Protein AF-A0A962MPW3-F1 (afdb_monomer)

Foldseek 3Di:
DLQLQLVLLLLLQLLVLPFLVCLVVQLQQEDDDDQEAARHWDLLNLQADPVVSVVVCVCSVDDSVSSVVCCVPVNCVVVSCRNRNVCSVVFPDKDWDFDPCQVPDDCVPDPVSVVVLVVVVVVVCVVCVVVQKDKFWSVSSVVLLVLLVVLHDDHPDPPSNVSSVVSVVSLCVVQPPCSSGTSTIITIHRDPDSDRSGGYDHDDVVVVDDDPPD

pLDDT: mean 90.48, std 7.38, range [47.78, 98.19]

Radius of gyration: 18.42 Å; Cα contacts (8 Å, |Δi|>4): 274; chains: 1; bounding box: 43×57×42 Å

Sequence (214 aa):
EKLKIARLTAQATDIRLRVKENFSMISKIIDWDNMFSPRAVPAKALGISPPTRKIMAWMLKKPQERIEKFNKWMGTGGARLEMDVLPALFSGTLFTMVPADPGKTDIRANRSAQIDAGRAVQRLWLEAAAQGVSFQPSYAALVFSYYGGQHQAFSNVPGLTEKAEKLYQDWADLFGENASHVAFMGRFGYPRKTKFAARSVRLPLKELIVKDHR

Mean predicted aligned error: 4.91 Å

Secondary structure (DSSP, 8-state):
-HHHHHHHHHHHHHHHHH-GGGHHHHHHHEESS-SEESSSEEGGGS---HHHHHHHHHHHTS-THHHHHHHHHT-SHHHHIIIIIHHHHTSSEEEEE--SSTTT--TTT-HHHHHHHHHHHHHHHHHHHHTT-EEEE-HHHHHHHHHHHTT----SSTTHHHHHHHHHHHHHHHHGGGGGT--EEEEEE--S-S--S-EE-PPPGGGT------

Nearest PDB structures (foldseek):
  6lcc-assembly1_A  TM=2.244E-01  e=8.704E+00  Alternaria alternata
  2yr0-assembly2_B  TM=2.130E-01  e=9.185E+00  Thermus thermophilus HB8

Structure (mmCIF, N/CA/C/O backbone):
data_AF-A0A962MPW3-F1
#
_entry.id   AF-A0A962MPW3-F1
#
loop_
_atom_site.group_PDB
_atom_site.id
_atom_site.type_symbol
_atom_site.label_atom_id
_atom_site.label_alt_id
_atom_site.label_comp_id
_atom_site.label_asym_id
_atom_site.label_entity_id
_atom_site.label_seq_id
_atom_site.pdbx_PDB_ins_code
_atom_site.Cartn_x
_atom_site.Cartn_y
_atom_site.Cartn_z
_atom_site.occupancy
_atom_site.B_iso_or_equiv
_atom_site.auth_seq_id
_atom_site.auth_comp_id
_atom_site.auth_asym_id
_atom_site.auth_atom_id
_atom_site.pdbx_PDB_model_num
ATOM 1 N N . GLU A 1 1 ? -14.630 13.439 1.144 1.00 85.00 1 GLU A N 1
ATOM 2 C CA . GLU A 1 1 ? -13.946 12.241 1.696 1.00 85.00 1 GLU A CA 1
ATOM 3 C C . GLU A 1 1 ? -12.705 11.808 0.908 1.00 85.00 1 GLU A C 1
ATOM 5 O O . GLU A 1 1 ? -11.648 11.721 1.520 1.00 85.00 1 GLU A O 1
ATOM 10 N N . LYS A 1 2 ? -12.758 11.627 -0.427 1.00 90.25 2 LYS A N 1
ATOM 11 C CA . LYS A 1 2 ? -11.595 11.196 -1.248 1.00 90.25 2 LYS A CA 1
ATOM 12 C C . LYS A 1 2 ? -10.285 11.956 -0.976 1.00 90.25 2 LYS A C 1
ATOM 14 O O . LYS A 1 2 ? -9.242 11.328 -0.854 1.00 90.25 2 LYS A O 1
ATOM 19 N N . LEU A 1 3 ? -10.331 13.284 -0.830 1.00 93.44 3 LEU A N 1
ATOM 20 C CA . LEU A 1 3 ? -9.148 14.103 -0.513 1.00 93.44 3 LEU A CA 1
ATOM 21 C C . LEU A 1 3 ? -8.527 13.777 0.853 1.00 93.44 3 LEU A C 1
ATOM 23 O O . LEU A 1 3 ? -7.304 13.775 0.981 1.00 93.44 3 LEU A O 1
ATOM 27 N N . LYS A 1 4 ? -9.352 13.479 1.864 1.00 94.69 4 LYS A N 1
ATOM 28 C CA . LYS A 1 4 ? -8.867 13.086 3.193 1.00 94.69 4 LYS A CA 1
ATOM 29 C C . LYS A 1 4 ? -8.141 11.741 3.109 1.00 94.69 4 LYS A C 1
ATOM 31 O O . LYS A 1 4 ? -7.024 11.621 3.596 1.00 94.69 4 LYS A O 1
ATOM 36 N N . ILE A 1 5 ? -8.720 10.776 2.389 1.00 94.31 5 ILE A N 1
ATOM 37 C CA . ILE A 1 5 ? -8.093 9.466 2.168 1.00 94.31 5 ILE A CA 1
ATOM 38 C C . ILE A 1 5 ? -6.807 9.599 1.335 1.00 94.31 5 ILE A C 1
ATOM 40 O O . ILE A 1 5 ? -5.797 8.990 1.667 1.00 94.31 5 ILE A O 1
ATOM 44 N N . ALA A 1 6 ? -6.801 10.438 0.296 1.00 95.50 6 ALA A N 1
ATOM 45 C CA . ALA A 1 6 ? -5.608 10.718 -0.503 1.00 95.50 6 ALA A CA 1
ATOM 46 C C . ALA A 1 6 ? -4.468 11.305 0.348 1.00 95.50 6 ALA A C 1
ATOM 48 O O . ALA A 1 6 ? -3.305 10.926 0.190 1.00 95.50 6 ALA A O 1
ATOM 49 N N . ARG A 1 7 ? -4.798 12.212 1.279 1.00 96.19 7 ARG A N 1
ATOM 50 C CA . ARG A 1 7 ? -3.846 12.768 2.249 1.00 96.19 7 ARG A CA 1
ATOM 51 C C . ARG A 1 7 ? -3.314 11.687 3.193 1.00 96.19 7 ARG A C 1
ATOM 53 O O . ARG A 1 7 ? -2.102 11.640 3.392 1.00 96.19 7 ARG A O 1
ATOM 60 N N . LEU A 1 8 ? -4.187 10.811 3.689 1.00 97.12 8 LEU A N 1
ATOM 61 C CA . LEU A 1 8 ? -3.843 9.680 4.555 1.00 97.12 8 LEU A CA 1
ATOM 62 C C . LEU A 1 8 ? -2.853 8.719 3.878 1.00 97.12 8 LEU A C 1
ATOM 64 O O . LEU A 1 8 ? -1.782 8.425 4.408 1.00 97.12 8 LEU A O 1
ATOM 68 N N . THR A 1 9 ? -3.150 8.279 2.653 1.00 96.62 9 THR A N 1
ATOM 69 C CA . THR A 1 9 ? -2.256 7.391 1.891 1.00 96.62 9 THR A CA 1
ATOM 70 C C . THR A 1 9 ? -0.943 8.085 1.527 1.00 96.62 9 THR A C 1
ATOM 72 O O . THR A 1 9 ? 0.126 7.481 1.594 1.00 96.62 9 THR A O 1
ATOM 75 N N . ALA A 1 10 ? -0.981 9.391 1.247 1.00 96.81 10 ALA A N 1
ATOM 76 C CA . ALA A 1 10 ? 0.222 10.185 1.023 1.00 96.81 10 ALA A CA 1
ATOM 77 C C . ALA A 1 10 ? 1.089 10.340 2.288 1.00 96.81 10 ALA A C 1
ATOM 79 O O . ALA A 1 10 ? 2.310 10.441 2.165 1.00 96.81 10 ALA A O 1
ATOM 80 N N . GLN A 1 11 ? 0.512 10.389 3.494 1.00 97.38 11 GLN A N 1
ATOM 81 C CA . GLN A 1 11 ? 1.283 10.330 4.747 1.00 97.38 11 GLN A CA 1
ATOM 82 C C . GLN A 1 11 ? 1.957 8.964 4.892 1.00 97.38 11 GLN A C 1
ATOM 84 O O . GLN A 1 11 ? 3.150 8.897 5.180 1.00 97.38 11 GLN A O 1
ATOM 89 N N . ALA A 1 12 ? 1.232 7.883 4.594 1.00 97.25 12 ALA A N 1
ATOM 90 C CA . ALA A 1 12 ? 1.777 6.530 4.639 1.00 97.25 12 ALA A CA 1
ATOM 91 C C . ALA A 1 12 ? 2.975 6.352 3.693 1.00 97.25 12 ALA A C 1
ATOM 93 O O . ALA A 1 12 ? 3.980 5.746 4.062 1.00 97.25 12 ALA A O 1
ATOM 94 N N . THR A 1 13 ? 2.907 6.917 2.485 1.00 94.81 13 THR A N 1
ATOM 95 C CA . THR A 1 13 ? 4.040 6.913 1.550 1.00 94.81 13 THR A CA 1
ATOM 96 C C . THR A 1 13 ? 5.207 7.767 2.036 1.00 94.81 13 THR A C 1
ATOM 98 O O . THR A 1 13 ? 6.350 7.351 1.848 1.00 94.81 13 THR A O 1
ATOM 101 N N . ASP A 1 14 ? 4.969 8.908 2.695 1.00 95.00 14 ASP A N 1
ATOM 102 C CA . ASP A 1 14 ? 6.058 9.680 3.316 1.00 95.00 14 ASP A CA 1
ATOM 103 C C . ASP A 1 14 ? 6.810 8.848 4.359 1.00 95.00 14 ASP A C 1
ATOM 105 O O . ASP A 1 14 ? 8.040 8.813 4.335 1.00 95.00 14 ASP A O 1
ATOM 109 N N . ILE A 1 15 ? 6.080 8.140 5.226 1.00 95.19 15 ILE A N 1
ATOM 110 C CA . ILE A 1 15 ? 6.673 7.236 6.216 1.00 95.19 15 ILE A CA 1
ATOM 111 C C . ILE A 1 15 ? 7.437 6.125 5.491 1.00 95.19 15 ILE A C 1
ATOM 113 O O . ILE A 1 15 ? 8.640 5.978 5.701 1.00 95.19 15 ILE A O 1
ATOM 117 N N . ARG A 1 16 ? 6.789 5.408 4.560 1.00 92.50 16 ARG A N 1
ATOM 118 C CA . ARG A 1 16 ? 7.385 4.285 3.812 1.00 92.50 16 ARG A CA 1
ATOM 119 C C . ARG A 1 16 ? 8.716 4.638 3.160 1.00 92.50 16 ARG A C 1
ATOM 121 O O . ARG A 1 16 ? 9.636 3.831 3.188 1.00 92.50 16 ARG A O 1
ATOM 128 N N . LEU A 1 17 ? 8.802 5.815 2.543 1.00 89.69 17 LEU A N 1
ATOM 129 C CA . LEU A 1 17 ? 10.002 6.259 1.834 1.00 89.69 17 LEU A CA 1
ATOM 130 C C . LEU A 1 17 ? 11.133 6.673 2.781 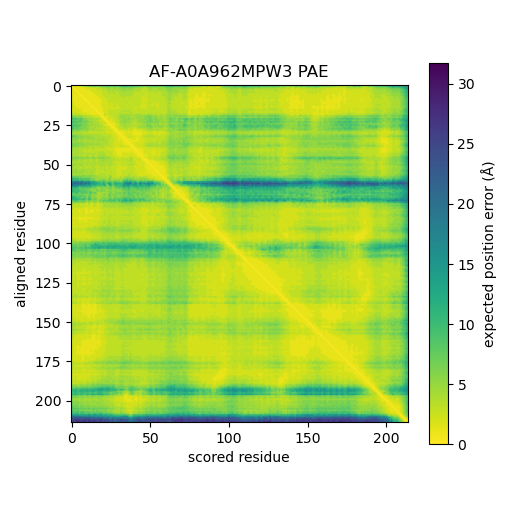1.00 89.69 17 LEU A C 1
ATOM 132 O O . LEU A 1 17 ? 12.271 6.777 2.338 1.00 89.69 17 LEU A O 1
ATOM 136 N N . ARG A 1 18 ? 10.845 6.905 4.064 1.00 90.81 18 ARG A N 1
ATOM 137 C CA . ARG A 1 18 ? 11.834 7.280 5.083 1.00 90.81 18 ARG A CA 1
ATOM 138 C C . ARG A 1 18 ? 12.286 6.108 5.953 1.00 90.81 18 ARG A C 1
ATOM 140 O O . ARG A 1 18 ? 13.314 6.249 6.607 1.00 90.81 18 ARG A O 1
ATOM 147 N N . VAL A 1 19 ? 11.566 4.983 5.949 1.00 90.81 19 VAL A N 1
ATOM 148 C CA . VAL A 1 19 ? 11.966 3.762 6.669 1.00 90.81 19 VAL A CA 1
ATOM 149 C C . VAL A 1 19 ? 13.197 3.155 6.004 1.00 90.81 19 VAL A C 1
ATOM 151 O O . VAL A 1 19 ? 13.123 2.601 4.905 1.00 90.81 19 VAL A O 1
ATOM 154 N N . LYS A 1 20 ? 14.330 3.250 6.696 1.00 85.50 20 LYS A N 1
ATOM 155 C CA . LYS A 1 20 ? 15.646 2.831 6.203 1.00 85.50 20 LYS A CA 1
ATOM 156 C C . LYS A 1 20 ? 15.752 1.318 6.057 1.00 85.50 20 LYS A C 1
ATOM 158 O O . LYS A 1 20 ? 16.274 0.806 5.069 1.00 85.50 20 LYS A O 1
ATOM 163 N N . GLU A 1 21 ? 15.184 0.617 7.023 1.00 87.31 21 GLU A N 1
ATOM 164 C CA . GLU A 1 21 ? 15.174 -0.832 7.171 1.00 87.31 21 GLU A CA 1
ATOM 165 C C . GLU A 1 21 ? 14.514 -1.523 5.963 1.00 87.31 21 GLU A C 1
ATOM 167 O O . GLU A 1 21 ? 14.885 -2.636 5.591 1.00 87.31 21 GLU A O 1
ATOM 172 N N . ASN A 1 22 ? 13.606 -0.826 5.270 1.00 82.31 22 ASN A N 1
ATOM 173 C CA . ASN A 1 22 ? 12.886 -1.356 4.116 1.00 82.31 22 ASN A CA 1
ATOM 174 C C . ASN A 1 22 ? 13.645 -1.227 2.790 1.00 82.31 22 ASN A C 1
ATOM 176 O O . ASN A 1 22 ? 13.257 -1.876 1.819 1.00 82.31 22 ASN A O 1
ATOM 180 N N . PHE A 1 23 ? 14.712 -0.428 2.685 1.00 79.94 23 PHE A N 1
ATOM 181 C CA . PHE A 1 23 ? 15.346 -0.182 1.382 1.00 79.94 23 PHE A CA 1
ATOM 182 C C . PHE A 1 23 ? 15.966 -1.436 0.763 1.00 79.94 23 PHE A C 1
ATOM 184 O O . PHE A 1 23 ? 15.845 -1.641 -0.446 1.00 79.94 23 PHE A O 1
ATOM 191 N N . SER A 1 24 ? 16.559 -2.304 1.587 1.00 78.00 24 SER A N 1
ATOM 192 C CA . SER A 1 24 ? 17.118 -3.587 1.138 1.00 78.00 24 SER A CA 1
ATOM 193 C C . SER A 1 24 ? 16.044 -4.553 0.622 1.00 78.00 24 SER A C 1
ATOM 195 O O . SER A 1 24 ? 16.311 -5.377 -0.251 1.00 78.00 24 SER A O 1
ATOM 197 N N . MET A 1 25 ? 14.821 -4.444 1.145 1.00 82.00 25 MET A N 1
ATOM 198 C CA . MET A 1 25 ? 13.662 -5.215 0.710 1.00 82.00 25 MET A CA 1
ATOM 199 C C . MET A 1 25 ? 13.067 -4.621 -0.573 1.00 82.00 25 MET A C 1
ATOM 201 O O . MET A 1 25 ? 12.838 -5.346 -1.538 1.00 82.00 25 MET A O 1
ATOM 205 N N . ILE A 1 26 ? 12.865 -3.300 -0.626 1.00 79.31 26 ILE A N 1
ATOM 206 C CA . ILE A 1 26 ? 12.280 -2.609 -1.786 1.00 79.31 26 ILE A CA 1
ATOM 207 C C . ILE A 1 26 ? 13.146 -2.808 -3.035 1.00 79.31 26 ILE A C 1
ATOM 209 O O . ILE A 1 26 ? 12.604 -3.045 -4.115 1.00 79.31 26 ILE A O 1
ATOM 213 N N . SER A 1 27 ? 14.477 -2.764 -2.902 1.00 78.25 27 SER A N 1
ATOM 214 C CA . SER A 1 27 ? 15.385 -2.996 -4.032 1.00 78.25 27 SER A CA 1
ATOM 215 C C . SER A 1 27 ? 15.273 -4.412 -4.611 1.00 78.25 27 SER A C 1
ATOM 217 O O . SER A 1 27 ? 15.476 -4.580 -5.809 1.00 78.25 27 SER A O 1
ATOM 219 N N . LYS A 1 28 ? 14.892 -5.405 -3.793 1.00 85.31 28 LYS A N 1
ATOM 220 C CA . LYS A 1 28 ? 14.661 -6.801 -4.208 1.00 85.31 28 LYS A CA 1
ATOM 221 C C . LYS A 1 28 ? 13.255 -7.046 -4.757 1.00 85.31 28 LYS A C 1
ATOM 223 O O . LYS A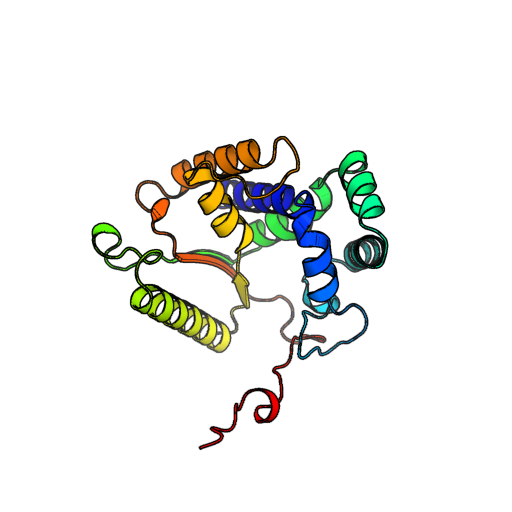 1 28 ? 13.068 -7.941 -5.574 1.00 85.31 28 LYS A O 1
ATOM 228 N N . ILE A 1 29 ? 12.264 -6.275 -4.305 1.00 88.69 29 ILE A N 1
ATOM 229 C CA . ILE A 1 29 ? 10.862 -6.426 -4.724 1.00 88.69 29 ILE A CA 1
ATOM 230 C C . ILE A 1 29 ? 10.617 -5.849 -6.121 1.00 88.69 29 ILE A C 1
ATOM 232 O O . ILE A 1 29 ? 9.644 -6.241 -6.761 1.00 88.69 29 ILE A O 1
ATOM 236 N N . ILE A 1 30 ? 11.463 -4.943 -6.619 1.00 90.44 30 ILE A N 1
ATOM 237 C CA . ILE A 1 30 ? 11.292 -4.342 -7.947 1.00 90.44 30 ILE A CA 1
ATOM 238 C C . ILE A 1 30 ? 12.256 -4.975 -8.949 1.00 90.44 30 ILE A C 1
ATOM 240 O O . ILE A 1 30 ? 13.472 -4.873 -8.813 1.00 90.44 30 ILE A O 1
ATOM 244 N N . ASP A 1 31 ? 11.695 -5.556 -10.005 1.00 92.38 31 ASP A N 1
ATOM 245 C CA . ASP A 1 31 ? 12.452 -6.041 -11.154 1.00 92.38 31 ASP A CA 1
ATOM 246 C C . ASP A 1 31 ? 12.577 -4.917 -12.188 1.00 92.38 31 ASP A C 1
ATOM 248 O O . ASP A 1 31 ? 11.602 -4.527 -12.836 1.00 92.38 31 ASP A O 1
ATOM 252 N N . TRP A 1 32 ? 13.768 -4.332 -12.297 1.00 90.44 32 TRP A N 1
ATOM 253 C CA . TRP A 1 32 ? 14.004 -3.161 -13.145 1.00 90.44 32 TRP A CA 1
ATOM 254 C C . TRP A 1 32 ? 14.122 -3.491 -14.627 1.00 90.44 32 TRP A C 1
ATOM 256 O O . TRP A 1 32 ? 13.899 -2.610 -15.463 1.00 90.44 32 TRP A O 1
ATOM 266 N N . ASP A 1 33 ? 14.473 -4.733 -14.936 1.00 89.25 33 ASP A N 1
ATOM 267 C CA . ASP A 1 33 ? 15.030 -5.091 -16.230 1.00 89.25 33 ASP A CA 1
ATOM 268 C C . ASP A 1 33 ? 14.055 -5.990 -17.018 1.00 89.25 33 ASP A C 1
ATOM 270 O O . ASP A 1 33 ? 13.966 -5.873 -18.243 1.00 89.25 33 ASP A O 1
ATOM 274 N N . ASN A 1 34 ? 13.219 -6.789 -16.338 1.00 92.50 34 ASN A N 1
ATOM 275 C CA . ASN A 1 34 ? 12.299 -7.725 -16.990 1.00 92.50 34 ASN A CA 1
ATOM 276 C C . ASN A 1 34 ? 10.860 -7.197 -17.130 1.00 92.50 34 ASN A C 1
ATOM 278 O O . ASN A 1 34 ? 10.326 -6.489 -16.276 1.00 92.50 34 ASN A O 1
ATOM 282 N N . MET A 1 35 ? 10.183 -7.602 -18.213 1.00 93.19 35 MET A N 1
ATOM 283 C CA . MET A 1 35 ? 8.742 -7.357 -18.414 1.00 93.19 35 MET A CA 1
ATOM 284 C C . MET A 1 35 ? 7.875 -8.291 -17.557 1.00 93.19 35 MET A C 1
ATOM 286 O O . MET A 1 35 ? 6.798 -7.907 -17.101 1.00 93.19 35 MET A O 1
ATOM 290 N N . PHE A 1 36 ? 8.350 -9.516 -17.338 1.00 95.31 36 PHE A N 1
ATOM 291 C CA . PHE A 1 36 ? 7.663 -10.556 -16.584 1.00 95.31 36 PHE A CA 1
ATOM 292 C C . PHE A 1 36 ? 8.595 -11.051 -15.491 1.00 95.31 36 PHE A C 1
ATOM 294 O O . PHE A 1 36 ? 9.718 -11.445 -15.790 1.00 95.31 36 PHE A O 1
ATOM 301 N N . SER A 1 37 ? 8.141 -11.022 -14.239 1.00 94.88 37 SER A N 1
ATOM 302 C CA . SER A 1 37 ? 8.983 -11.406 -13.105 1.00 94.88 37 SER A CA 1
ATOM 303 C C . SER A 1 37 ? 8.266 -12.398 -12.189 1.00 94.88 37 SER A C 1
ATOM 305 O O . SER A 1 37 ? 7.141 -12.115 -11.769 1.00 94.88 37 SER A O 1
ATOM 307 N N . PRO A 1 38 ? 8.861 -13.567 -11.886 1.00 93.31 38 PRO A N 1
ATOM 308 C CA . PRO A 1 38 ? 8.239 -14.578 -11.031 1.00 93.31 38 PRO A CA 1
ATOM 309 C C . PRO A 1 38 ? 8.350 -14.271 -9.532 1.00 93.31 38 PRO A C 1
ATOM 311 O O . PRO A 1 38 ? 7.572 -14.800 -8.743 1.00 93.31 38 PRO A O 1
ATOM 314 N N . ARG A 1 39 ? 9.327 -13.446 -9.130 1.00 91.12 39 ARG A N 1
ATOM 315 C CA . ARG A 1 39 ? 9.669 -13.182 -7.718 1.00 91.12 39 ARG A CA 1
ATOM 316 C C . ARG A 1 39 ? 9.507 -11.720 -7.300 1.00 91.12 39 ARG A C 1
ATOM 318 O O . ARG A 1 39 ? 9.568 -11.423 -6.113 1.00 91.12 39 ARG 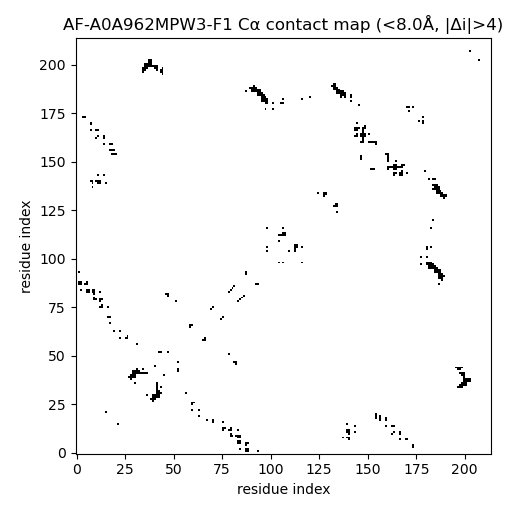A O 1
ATOM 325 N N . ALA A 1 40 ? 9.297 -10.824 -8.257 1.00 92.94 40 ALA A N 1
ATOM 326 C CA . ALA A 1 40 ? 9.272 -9.387 -8.034 1.00 92.94 40 ALA A CA 1
ATOM 327 C C . ALA A 1 40 ? 8.170 -8.710 -8.866 1.00 92.94 40 ALA A C 1
ATOM 329 O O . ALA A 1 40 ? 7.448 -9.332 -9.654 1.00 92.94 40 ALA A O 1
ATOM 330 N N . VAL A 1 41 ? 8.010 -7.409 -8.657 1.00 93.00 41 VAL A N 1
ATOM 331 C CA . VAL A 1 41 ? 7.121 -6.534 -9.414 1.00 93.00 41 VAL A CA 1
ATOM 332 C C . VAL A 1 41 ? 7.939 -5.859 -10.512 1.00 93.00 41 VAL A C 1
ATOM 334 O O . VAL A 1 41 ? 8.826 -5.064 -10.197 1.00 93.00 41 VAL A O 1
ATOM 337 N N . PRO A 1 42 ? 7.657 -6.124 -11.800 1.00 94.81 42 PRO A N 1
ATOM 338 C CA . PRO A 1 42 ? 8.296 -5.399 -12.891 1.00 94.81 42 PRO A CA 1
ATOM 339 C C . PRO A 1 42 ? 8.133 -3.886 -12.735 1.00 94.81 42 PRO A C 1
ATOM 341 O O . PRO A 1 42 ? 7.019 -3.394 -12.552 1.00 94.81 42 PRO A O 1
ATOM 344 N N . ALA A 1 43 ? 9.208 -3.114 -12.898 1.00 92.44 43 ALA A N 1
ATOM 345 C CA . ALA A 1 43 ? 9.185 -1.659 -12.743 1.00 92.44 43 ALA A CA 1
ATOM 346 C C . ALA A 1 43 ? 8.197 -0.979 -13.707 1.00 92.44 43 ALA A C 1
ATOM 348 O O . ALA A 1 43 ? 7.647 0.086 -13.426 1.00 92.44 43 ALA A O 1
ATOM 349 N N . LYS A 1 44 ? 7.933 -1.604 -14.860 1.00 91.31 44 LYS A N 1
ATOM 350 C CA . LYS A 1 44 ? 6.942 -1.141 -15.842 1.00 91.31 44 LYS A CA 1
ATOM 351 C C . LYS A 1 44 ? 5.486 -1.394 -15.420 1.00 91.31 44 LYS A C 1
ATOM 353 O O . LYS A 1 44 ? 4.598 -0.821 -16.042 1.00 91.31 44 LYS A O 1
ATOM 358 N N . ALA A 1 45 ? 5.246 -2.185 -14.373 1.00 91.38 45 ALA A N 1
ATOM 359 C CA . ALA A 1 45 ? 3.928 -2.441 -13.790 1.00 91.38 45 ALA A CA 1
ATOM 360 C C . ALA A 1 45 ? 3.594 -1.527 -12.589 1.00 91.38 45 ALA A C 1
ATOM 362 O O . ALA A 1 45 ? 2.462 -1.541 -12.120 1.00 91.38 45 ALA A O 1
ATOM 363 N N . LEU A 1 46 ? 4.536 -0.702 -12.107 1.00 87.56 46 LEU A N 1
ATOM 364 C CA . LEU A 1 46 ? 4.379 0.118 -10.890 1.00 87.56 46 LEU A CA 1
ATOM 365 C C . LEU A 1 46 ? 3.391 1.298 -11.009 1.00 87.56 46 LEU A C 1
ATOM 367 O O . LEU A 1 46 ? 3.188 2.013 -10.033 1.00 87.56 46 LEU A O 1
ATOM 371 N N . GLY A 1 47 ? 2.787 1.532 -12.178 1.00 83.94 47 GLY A N 1
ATOM 372 C CA . GLY A 1 47 ? 1.818 2.621 -12.374 1.00 83.94 47 GLY A CA 1
ATOM 373 C C . GLY A 1 47 ? 2.405 4.038 -12.279 1.00 83.94 47 GLY A C 1
ATOM 374 O O . GLY A 1 47 ? 1.646 4.996 -12.206 1.00 83.94 47 GLY A O 1
ATOM 375 N N . ILE A 1 48 ? 3.735 4.169 -12.297 1.00 88.38 48 ILE A N 1
ATOM 376 C CA . ILE A 1 48 ? 4.471 5.442 -12.258 1.00 88.38 48 ILE A CA 1
ATOM 377 C C . ILE A 1 48 ? 4.976 5.844 -13.649 1.00 88.38 48 ILE A C 1
ATOM 379 O O . ILE A 1 48 ? 5.196 5.003 -14.532 1.00 88.38 48 ILE A O 1
ATOM 383 N N . SER A 1 49 ? 5.199 7.139 -13.841 1.00 89.81 49 SER A N 1
ATOM 384 C CA . SER A 1 49 ? 5.690 7.725 -15.081 1.00 89.81 49 SER A CA 1
ATOM 385 C C . SER A 1 49 ? 7.116 7.264 -15.419 1.00 89.81 49 SER A C 1
ATOM 387 O O . SER A 1 49 ? 7.904 6.899 -14.537 1.00 89.81 49 SER A O 1
ATOM 389 N N . PRO A 1 50 ? 7.502 7.272 -16.711 1.00 90.75 50 PRO A N 1
ATOM 390 C CA . PRO A 1 50 ? 8.857 6.913 -17.117 1.00 90.75 50 PRO A CA 1
ATOM 391 C C . PRO A 1 50 ? 9.970 7.741 -16.447 1.00 90.75 50 PRO A C 1
ATOM 393 O O . PRO A 1 50 ? 10.972 7.125 -16.070 1.00 90.75 50 PRO A O 1
ATOM 396 N N . PRO A 1 51 ? 9.840 9.075 -16.264 1.00 90.44 51 PRO A N 1
ATOM 397 C CA . PRO A 1 51 ? 10.822 9.865 -15.522 1.00 90.44 51 PRO A CA 1
ATOM 398 C C . PRO A 1 51 ? 10.968 9.401 -14.071 1.00 90.44 51 PRO A C 1
ATOM 400 O O . PRO A 1 51 ? 12.083 9.081 -13.655 1.00 90.44 51 PRO A O 1
ATOM 403 N N . THR A 1 52 ? 9.861 9.254 -13.333 1.00 89.00 52 THR A N 1
ATOM 404 C CA . THR A 1 52 ? 9.902 8.777 -11.942 1.00 89.00 52 THR A CA 1
ATOM 405 C C . THR A 1 52 ? 10.518 7.393 -11.850 1.00 89.00 52 THR A C 1
ATOM 407 O O . THR A 1 52 ? 11.372 7.152 -11.001 1.00 89.00 52 THR A O 1
ATOM 410 N N . ARG A 1 53 ? 10.179 6.485 -12.770 1.00 90.50 53 ARG A N 1
ATOM 411 C CA . ARG A 1 53 ? 10.775 5.146 -12.809 1.00 90.50 53 ARG A CA 1
ATOM 412 C C . ARG A 1 53 ? 12.295 5.187 -12.980 1.00 90.50 53 ARG A C 1
ATOM 414 O O . ARG A 1 53 ? 12.981 4.405 -12.331 1.00 90.50 53 ARG A O 1
ATOM 421 N N . LYS A 1 54 ? 12.831 6.077 -13.826 1.00 89.06 54 LYS A N 1
ATOM 422 C CA . LYS A 1 54 ? 14.288 6.244 -13.996 1.00 89.06 54 LYS A CA 1
ATOM 423 C C . LYS A 1 54 ? 14.945 6.774 -12.722 1.00 89.06 54 LYS A C 1
ATOM 425 O O . LYS A 1 54 ? 15.987 6.256 -12.330 1.00 89.06 54 LYS A O 1
ATOM 430 N N . ILE A 1 55 ? 14.322 7.755 -12.066 1.00 88.06 55 ILE A N 1
ATOM 431 C CA . ILE A 1 55 ? 14.800 8.301 -10.789 1.00 88.06 55 ILE A CA 1
ATOM 432 C C . ILE A 1 55 ? 14.806 7.200 -9.725 1.00 88.06 55 ILE A C 1
ATOM 434 O O . ILE A 1 55 ? 15.840 6.951 -9.112 1.00 88.06 55 ILE A O 1
ATOM 438 N N . MET A 1 56 ? 13.698 6.474 -9.562 1.00 86.56 56 MET A N 1
ATOM 439 C CA . MET A 1 56 ? 13.604 5.378 -8.596 1.00 86.56 56 MET A CA 1
ATOM 440 C C . MET A 1 56 ? 14.619 4.266 -8.881 1.00 86.56 56 MET A C 1
ATOM 442 O O . MET A 1 56 ? 15.257 3.792 -7.945 1.00 86.56 56 MET A O 1
ATOM 446 N N . ALA A 1 57 ? 14.830 3.894 -10.149 1.00 87.31 57 ALA A N 1
ATOM 447 C CA . ALA A 1 57 ? 15.856 2.922 -10.529 1.00 87.31 57 ALA A CA 1
ATOM 448 C C . ALA A 1 57 ? 17.260 3.405 -10.135 1.00 87.31 57 ALA A C 1
ATOM 450 O O . ALA A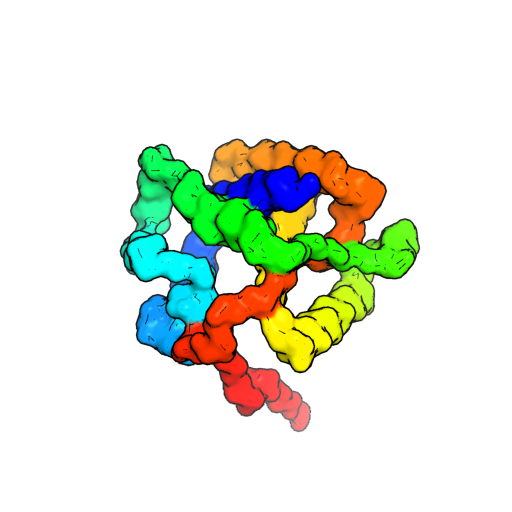 1 57 ? 18.043 2.648 -9.568 1.00 87.31 57 ALA A O 1
ATOM 451 N N . TRP A 1 58 ? 17.581 4.674 -10.400 1.00 85.31 58 TRP A N 1
ATOM 452 C CA . TRP A 1 58 ? 18.866 5.270 -10.030 1.00 85.31 58 TRP A CA 1
ATOM 453 C C . TRP A 1 58 ? 19.075 5.320 -8.510 1.00 85.31 58 TRP A C 1
ATOM 455 O O . TRP A 1 58 ? 20.184 5.058 -8.037 1.00 85.31 58 TRP A O 1
ATOM 465 N N . MET A 1 59 ? 18.014 5.617 -7.752 1.00 80.31 59 MET A N 1
ATOM 466 C CA . MET A 1 59 ? 18.049 5.649 -6.290 1.00 80.31 59 MET A CA 1
ATOM 467 C C . MET A 1 59 ? 18.227 4.250 -5.688 1.00 80.31 59 MET A C 1
ATOM 469 O O . MET A 1 59 ? 19.059 4.075 -4.805 1.00 80.31 59 MET A O 1
ATOM 473 N N . LEU A 1 60 ? 17.467 3.259 -6.167 1.00 79.69 60 LEU A N 1
ATOM 474 C CA . LEU A 1 60 ? 17.369 1.928 -5.553 1.00 79.69 60 LEU A CA 1
ATOM 475 C C . LEU A 1 60 ? 18.433 0.929 -6.041 1.00 79.69 60 LEU A C 1
ATOM 477 O O . LEU A 1 60 ? 18.646 -0.081 -5.378 1.00 79.69 60 LEU A O 1
ATOM 481 N N . LYS A 1 61 ? 19.130 1.197 -7.159 1.00 74.06 61 LYS A N 1
ATOM 482 C CA . LYS A 1 61 ? 20.256 0.366 -7.647 1.00 74.06 61 LYS A CA 1
ATOM 483 C C . LYS A 1 61 ? 21.589 0.635 -6.921 1.00 74.06 61 LYS A C 1
ATOM 485 O O . LYS A 1 61 ? 22.587 -0.012 -7.227 1.00 74.06 61 LYS A O 1
ATOM 490 N N . LYS A 1 62 ? 21.660 1.618 -6.019 1.00 66.50 62 LYS A N 1
ATOM 491 C CA . LYS A 1 62 ? 22.908 2.129 -5.417 1.00 66.50 62 LYS A CA 1
ATOM 492 C C . LYS A 1 62 ? 22.771 2.242 -3.885 1.00 66.50 62 LYS A C 1
ATOM 494 O O . LYS A 1 62 ? 21.664 2.091 -3.377 1.00 66.50 62 LYS A O 1
ATOM 499 N N . PRO A 1 63 ? 23.874 2.485 -3.145 1.00 62.28 63 PRO A N 1
ATOM 500 C CA . PRO A 1 63 ? 23.879 2.453 -1.684 1.00 62.28 63 PRO A CA 1
ATOM 501 C C . PRO A 1 63 ? 22.799 3.338 -1.061 1.00 62.28 63 PRO A C 1
ATOM 503 O O . PRO A 1 63 ? 22.518 4.435 -1.551 1.00 62.28 63 PRO A O 1
ATOM 506 N N . GLN A 1 64 ? 22.255 2.855 0.054 1.00 66.75 64 GLN A N 1
ATOM 507 C CA . GLN A 1 64 ? 21.198 3.456 0.869 1.00 66.75 64 GLN A CA 1
ATOM 508 C C . GLN A 1 64 ? 21.350 4.973 1.097 1.00 66.75 64 GLN A C 1
ATOM 510 O O . GLN A 1 64 ? 20.363 5.708 1.071 1.00 66.75 64 GLN A O 1
ATOM 515 N N . GLU A 1 65 ? 22.582 5.471 1.202 1.00 74.69 65 GLU A N 1
ATOM 516 C CA . GLU A 1 65 ? 22.893 6.898 1.341 1.00 74.69 65 GLU A CA 1
ATOM 517 C C . GLU A 1 65 ? 22.284 7.801 0.257 1.00 74.69 65 GLU A C 1
ATOM 519 O O . GLU A 1 65 ? 21.969 8.961 0.528 1.00 74.69 65 GLU A O 1
ATOM 524 N N . ARG A 1 66 ? 22.120 7.316 -0.983 1.00 76.12 66 ARG A N 1
ATOM 525 C CA . ARG A 1 66 ? 21.554 8.132 -2.072 1.00 76.12 66 ARG A CA 1
ATOM 526 C C . ARG A 1 66 ? 20.081 8.428 -1.853 1.00 76.12 66 ARG A C 1
ATOM 528 O O . ARG A 1 66 ? 19.658 9.557 -2.081 1.00 76.12 66 ARG A O 1
ATOM 535 N N . ILE A 1 67 ? 19.324 7.432 -1.399 1.00 76.00 67 ILE A N 1
ATOM 536 C CA . ILE A 1 67 ? 17.898 7.585 -1.096 1.00 76.00 67 ILE A CA 1
ATOM 537 C C . ILE A 1 67 ? 17.733 8.552 0.074 1.00 76.00 67 ILE A C 1
ATOM 539 O O . ILE A 1 67 ? 16.890 9.442 0.026 1.00 76.00 67 ILE A O 1
ATOM 543 N N . GLU A 1 68 ? 18.582 8.434 1.093 1.00 74.94 68 GLU A N 1
ATOM 544 C CA . GLU A 1 68 ? 18.552 9.315 2.260 1.00 74.94 68 GLU A CA 1
ATOM 545 C C . GLU A 1 68 ? 18.853 10.770 1.892 1.00 74.94 68 GLU A C 1
ATOM 547 O O . GLU A 1 68 ? 18.086 11.668 2.245 1.00 74.94 68 GLU A O 1
ATOM 552 N N . LYS A 1 69 ? 19.930 11.008 1.132 1.00 79.62 69 LYS A N 1
ATOM 553 C CA . LYS A 1 69 ? 20.294 12.348 0.650 1.00 79.62 69 LYS A CA 1
ATOM 554 C C . LYS A 1 69 ? 19.197 12.928 -0.241 1.00 79.62 69 LYS A C 1
ATOM 556 O O . LYS A 1 69 ? 18.825 14.085 -0.061 1.00 79.62 69 LYS A O 1
ATOM 561 N N . PHE A 1 70 ? 18.630 12.123 -1.140 1.00 81.00 70 PHE A N 1
ATOM 562 C CA . PHE A 1 70 ? 17.546 12.559 -2.017 1.00 81.00 70 PHE A CA 1
ATOM 563 C C . PHE A 1 70 ? 16.279 12.914 -1.233 1.00 81.00 70 PHE A C 1
ATOM 565 O O . PHE A 1 70 ? 15.739 13.999 -1.415 1.00 81.00 70 PHE A O 1
ATOM 572 N N . ASN A 1 71 ? 15.841 12.062 -0.306 1.00 79.94 71 ASN A N 1
ATOM 573 C CA . ASN A 1 71 ? 14.653 12.322 0.510 1.00 79.94 71 ASN A CA 1
ATOM 574 C C . ASN A 1 71 ? 14.847 13.497 1.477 1.00 79.94 71 ASN A C 1
ATOM 576 O O . ASN A 1 71 ? 13.874 14.165 1.827 1.00 79.94 71 ASN A O 1
ATOM 580 N N . LYS A 1 72 ? 16.081 13.761 1.923 1.00 78.50 72 LYS A N 1
ATOM 581 C CA . LYS A 1 72 ? 16.409 14.955 2.711 1.00 78.50 72 LYS A CA 1
ATOM 582 C C . LYS A 1 72 ? 16.365 16.226 1.856 1.00 78.50 72 LYS A C 1
ATOM 584 O O . LYS A 1 72 ? 15.912 17.249 2.352 1.00 78.50 72 LYS A O 1
ATOM 589 N N . TRP A 1 73 ? 16.814 16.156 0.601 1.00 76.38 73 TRP A N 1
ATOM 590 C CA . TRP A 1 73 ? 16.924 17.312 -0.295 1.00 76.38 73 TRP A CA 1
ATOM 591 C C . TRP A 1 73 ? 15.618 17.647 -1.038 1.00 76.38 73 TRP A C 1
ATOM 593 O O . TRP A 1 73 ? 15.165 18.784 -0.987 1.00 76.38 73 TRP A O 1
ATOM 603 N N . MET A 1 74 ? 14.977 16.666 -1.678 1.00 80.25 74 MET A N 1
ATOM 604 C CA . MET A 1 74 ? 13.743 16.844 -2.468 1.00 80.25 74 MET A CA 1
ATOM 605 C C . MET A 1 74 ? 12.464 16.530 -1.688 1.00 80.25 74 MET A C 1
ATOM 607 O O . MET A 1 74 ? 11.356 16.774 -2.173 1.00 80.25 74 MET A O 1
ATOM 611 N N . GLY A 1 75 ? 12.588 15.940 -0.497 1.00 86.50 75 GLY A N 1
ATOM 612 C CA . GLY A 1 75 ? 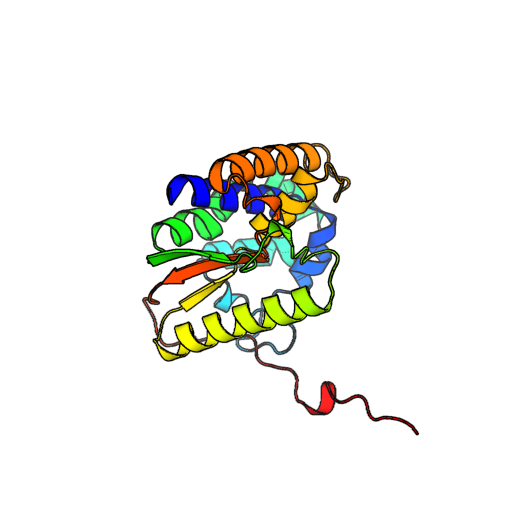11.443 15.392 0.216 1.00 86.50 75 GLY A CA 1
ATOM 613 C C . GLY A 1 75 ? 10.806 14.211 -0.524 1.00 86.50 75 GLY A C 1
ATOM 614 O O . GLY A 1 75 ? 11.415 13.545 -1.355 1.00 86.50 75 GLY A O 1
ATOM 615 N N . THR A 1 76 ? 9.539 13.953 -0.206 1.00 89.00 76 THR A N 1
ATOM 616 C CA . THR A 1 76 ? 8.742 12.835 -0.744 1.00 89.00 76 THR A CA 1
ATOM 617 C C . THR A 1 76 ? 7.561 13.313 -1.597 1.00 89.00 76 THR A C 1
ATOM 619 O O . THR A 1 76 ? 6.754 12.504 -2.049 1.00 89.00 76 THR A O 1
ATOM 622 N N . GLY A 1 77 ? 7.434 14.628 -1.823 1.00 90.75 77 GLY A N 1
ATOM 623 C CA . GLY A 1 77 ? 6.242 15.258 -2.405 1.00 90.75 77 GLY A CA 1
ATOM 624 C C . GLY A 1 77 ? 5.863 14.719 -3.785 1.00 90.75 77 GLY A C 1
ATOM 625 O O . GLY A 1 77 ? 4.703 14.380 -4.002 1.00 90.75 77 GLY A O 1
ATOM 626 N N . GLY A 1 78 ? 6.840 14.560 -4.683 1.00 90.69 78 GLY A N 1
ATOM 627 C CA . GLY A 1 78 ? 6.598 14.020 -6.026 1.00 90.69 78 GLY A CA 1
ATOM 628 C C . GLY A 1 78 ? 6.058 12.587 -6.000 1.00 90.69 78 GLY A C 1
ATOM 629 O O . GLY A 1 78 ? 5.051 12.293 -6.638 1.00 90.69 78 GLY A O 1
ATOM 630 N N . ALA A 1 79 ? 6.666 11.719 -5.185 1.00 89.88 79 ALA A N 1
ATOM 631 C CA . ALA A 1 79 ? 6.213 10.338 -5.033 1.00 89.88 79 ALA A CA 1
ATOM 632 C C . ALA A 1 79 ? 4.806 10.261 -4.419 1.00 89.88 79 ALA A C 1
ATOM 634 O O . ALA A 1 79 ? 3.966 9.506 -4.897 1.00 89.88 79 ALA A O 1
ATOM 635 N N . ARG A 1 80 ? 4.518 11.085 -3.404 1.00 93.94 80 ARG A N 1
ATOM 636 C CA . ARG A 1 80 ? 3.188 11.177 -2.778 1.00 93.94 80 ARG A CA 1
ATOM 637 C C . ARG A 1 80 ? 2.120 11.622 -3.775 1.00 93.94 80 ARG A C 1
ATOM 639 O O . ARG A 1 80 ? 1.026 11.063 -3.799 1.00 93.94 80 ARG A O 1
ATOM 646 N N . LEU A 1 81 ? 2.435 12.616 -4.603 1.00 94.31 81 LEU A N 1
ATOM 647 C CA . LEU A 1 81 ? 1.520 13.104 -5.627 1.00 94.31 81 LEU A CA 1
ATOM 648 C C . LEU A 1 81 ? 1.193 11.997 -6.637 1.00 94.31 81 LEU A C 1
ATOM 650 O O . LEU A 1 81 ? 0.025 11.719 -6.892 1.00 94.31 81 LEU A O 1
ATOM 654 N N . GLU A 1 82 ? 2.219 11.344 -7.176 1.00 93.75 82 GLU A N 1
ATOM 655 C CA . GLU A 1 82 ? 2.068 10.376 -8.261 1.00 93.75 82 GLU A CA 1
ATOM 656 C C . GLU A 1 82 ? 1.518 9.017 -7.814 1.00 93.75 82 GLU A C 1
ATOM 658 O O . GLU A 1 82 ? 0.720 8.420 -8.531 1.00 93.75 82 GLU A O 1
ATOM 663 N N . MET A 1 83 ? 1.919 8.516 -6.643 1.00 91.38 83 MET A N 1
ATOM 664 C CA . MET A 1 83 ? 1.552 7.170 -6.184 1.00 91.38 83 MET A CA 1
ATOM 665 C C . MET A 1 83 ? 0.234 7.141 -5.400 1.00 91.38 83 MET A C 1
ATOM 667 O O . MET A 1 83 ? -0.481 6.131 -5.431 1.00 91.38 83 MET A O 1
ATOM 671 N N . ASP A 1 84 ? -0.111 8.241 -4.724 1.00 93.56 84 ASP A N 1
ATOM 672 C CA . ASP A 1 84 ? -1.231 8.283 -3.783 1.00 93.56 84 ASP A CA 1
ATOM 673 C C . ASP A 1 84 ? -2.286 9.310 -4.171 1.00 93.56 84 ASP A C 1
ATOM 675 O O . ASP A 1 84 ? -3.434 8.926 -4.385 1.00 93.56 84 ASP A O 1
ATOM 679 N N . VAL A 1 85 ? -1.915 10.587 -4.317 1.00 94.94 85 VAL A N 1
ATOM 680 C CA . VAL A 1 85 ? -2.895 11.668 -4.507 1.00 94.94 85 VAL A CA 1
ATOM 681 C C . VAL A 1 85 ? -3.596 11.569 -5.859 1.00 94.94 85 VAL A C 1
ATOM 683 O O . VAL A 1 85 ? -4.821 11.454 -5.889 1.00 94.94 85 VAL A O 1
ATOM 686 N N . LEU A 1 86 ? -2.855 11.576 -6.974 1.00 94.44 86 LEU A N 1
ATOM 687 C CA . LEU A 1 86 ? -3.465 11.494 -8.305 1.00 94.44 86 LEU A CA 1
ATOM 688 C C . LEU A 1 86 ? -4.269 10.198 -8.460 1.00 94.44 86 LEU A C 1
ATOM 690 O O . LEU A 1 86 ? -5.439 10.277 -8.835 1.00 94.44 86 LEU A O 1
ATOM 694 N N . PRO A 1 87 ? -3.741 9.009 -8.112 1.00 92.44 87 PRO A N 1
ATOM 695 C CA . PRO A 1 87 ? -4.513 7.793 -8.304 1.00 92.44 87 PRO A CA 1
ATOM 696 C C . PRO A 1 87 ? -5.716 7.678 -7.356 1.00 92.44 87 PRO A C 1
ATOM 698 O O . PRO A 1 87 ? -6.700 7.051 -7.726 1.00 92.44 87 PRO A O 1
ATOM 701 N N . ALA A 1 88 ? -5.693 8.282 -6.159 1.00 93.75 88 ALA A N 1
ATOM 702 C CA . ALA A 1 88 ? -6.882 8.363 -5.306 1.00 93.75 88 ALA A CA 1
ATOM 703 C C . ALA A 1 88 ? -7.960 9.270 -5.922 1.00 93.75 88 ALA A C 1
ATOM 705 O O . ALA A 1 88 ? -9.131 8.892 -5.953 1.00 93.75 88 ALA A O 1
ATOM 706 N N . LEU A 1 89 ? -7.577 10.431 -6.462 1.00 93.50 89 LEU A N 1
ATOM 707 C CA . LEU A 1 89 ? -8.501 11.369 -7.109 1.00 93.50 89 LEU A CA 1
ATOM 708 C C . LEU A 1 89 ? -9.122 10.801 -8.388 1.00 93.50 89 LEU A C 1
ATOM 710 O O . LEU A 1 89 ? -10.320 10.963 -8.607 1.00 93.50 89 LEU A O 1
ATOM 714 N N . PHE A 1 90 ? -8.323 10.100 -9.191 1.00 93.00 90 PHE A N 1
ATOM 715 C CA . PHE A 1 90 ? -8.762 9.479 -10.442 1.00 93.00 90 PHE A CA 1
ATOM 716 C C . PHE A 1 90 ? -9.272 8.040 -10.272 1.00 93.00 90 PHE A C 1
ATOM 718 O O . PHE A 1 90 ? -9.611 7.390 -11.259 1.00 93.00 90 PHE A O 1
ATOM 725 N N . SER A 1 91 ? -9.349 7.531 -9.039 1.00 94.06 91 SER A N 1
ATOM 726 C CA . SER A 1 91 ? -10.031 6.265 -8.763 1.00 94.06 91 SER A CA 1
ATOM 727 C C . SER A 1 91 ? -11.548 6.439 -8.829 1.00 94.06 91 SER A C 1
ATOM 729 O O . SER A 1 91 ? -12.094 7.477 -8.434 1.00 94.06 91 SER A O 1
ATOM 731 N N . GLY A 1 92 ? -12.245 5.395 -9.282 1.00 93.69 92 GLY A N 1
ATOM 732 C CA . GLY A 1 92 ? -13.705 5.340 -9.238 1.00 93.69 92 GLY A CA 1
ATOM 733 C C . GLY A 1 92 ? -14.190 5.379 -7.792 1.00 93.69 92 GLY A C 1
ATOM 734 O O . GLY A 1 92 ? -14.991 6.239 -7.426 1.00 93.69 92 GLY A O 1
ATOM 735 N N . THR A 1 93 ? -13.602 4.540 -6.940 1.00 92.62 93 THR A N 1
ATOM 736 C CA . THR A 1 93 ? -13.884 4.529 -5.504 1.00 92.62 93 THR A CA 1
ATOM 737 C C . THR A 1 93 ? -12.686 4.054 -4.679 1.00 92.62 93 THR A C 1
ATOM 739 O O . THR A 1 93 ? -11.788 3.377 -5.187 1.00 92.62 93 THR A O 1
ATOM 742 N N . LEU A 1 94 ? -12.692 4.410 -3.396 1.00 94.44 94 LEU A N 1
ATOM 743 C CA . LEU A 1 94 ? -11.808 3.871 -2.368 1.00 94.44 94 LEU A CA 1
ATOM 744 C C . LEU A 1 94 ? -12.661 3.061 -1.398 1.00 94.44 94 LEU A C 1
ATOM 746 O O . LEU A 1 94 ? -13.803 3.429 -1.134 1.00 94.44 94 LEU A O 1
ATOM 750 N N . PHE A 1 95 ? -12.115 1.970 -0.877 1.00 94.44 95 PHE A N 1
ATOM 751 C CA . PHE A 1 95 ? -12.858 1.075 -0.000 1.00 94.44 95 PHE A CA 1
ATOM 752 C C . PHE A 1 95 ? -11.979 0.546 1.129 1.00 94.44 95 PHE A C 1
ATOM 754 O O . PHE A 1 95 ? -10.752 0.444 1.005 1.00 94.44 95 PHE A O 1
ATOM 761 N N . THR A 1 96 ? -12.643 0.162 2.210 1.00 95.50 96 THR A N 1
ATOM 762 C CA . THR A 1 96 ? -12.092 -0.634 3.301 1.00 95.50 96 THR A CA 1
ATOM 763 C C . THR A 1 96 ? -12.912 -1.907 3.463 1.00 95.50 96 THR A C 1
ATOM 765 O O . THR A 1 96 ? -14.061 -1.985 3.031 1.00 95.50 96 THR A O 1
ATOM 768 N N . MET A 1 97 ? -12.306 -2.931 4.053 1.00 95.50 97 MET A N 1
ATOM 769 C CA . MET A 1 97 ? -12.990 -4.159 4.449 1.00 95.50 97 MET A CA 1
ATOM 770 C C . MET A 1 97 ? -12.827 -4.335 5.949 1.00 95.50 97 MET A C 1
ATOM 772 O O . MET A 1 97 ? -11.713 -4.222 6.459 1.00 95.50 97 MET A O 1
ATOM 776 N N . VAL A 1 98 ? -13.929 -4.628 6.627 1.00 95.00 98 VAL A N 1
ATOM 777 C CA . VAL A 1 98 ? -14.008 -4.909 8.064 1.00 95.00 98 VAL A CA 1
ATOM 778 C C . VAL A 1 98 ? -14.689 -6.271 8.262 1.00 95.00 98 VAL A C 1
ATOM 780 O O . VAL A 1 98 ? -15.413 -6.711 7.360 1.00 95.00 98 VAL A O 1
ATOM 783 N N . PRO A 1 99 ? -14.465 -6.971 9.389 1.00 92.62 99 PRO A N 1
ATOM 784 C CA . PRO A 1 99 ? -15.276 -8.129 9.752 1.00 92.62 99 PRO A CA 1
ATOM 785 C C . PRO A 1 99 ? -16.769 -7.786 9.764 1.00 92.62 99 PRO A C 1
ATOM 787 O O . PRO A 1 99 ? -17.142 -6.659 10.072 1.00 92.62 99 PRO A O 1
ATOM 790 N N . ALA A 1 100 ? -17.625 -8.774 9.497 1.00 90.19 100 ALA A N 1
ATOM 791 C CA . ALA A 1 100 ? -19.076 -8.595 9.597 1.00 90.19 100 ALA A CA 1
ATOM 792 C C . ALA A 1 100 ? -19.540 -8.288 11.035 1.00 90.19 100 ALA A C 1
ATOM 794 O O . ALA A 1 100 ? -20.482 -7.527 11.221 1.00 90.19 100 ALA A O 1
ATOM 795 N N . ASP A 1 101 ? -18.855 -8.848 12.038 1.00 88.69 101 ASP A N 1
ATOM 796 C CA . ASP A 1 101 ? -19.044 -8.526 13.457 1.00 88.69 101 ASP A CA 1
ATOM 797 C C . ASP A 1 101 ? -17.690 -8.088 14.055 1.00 88.69 101 ASP A C 1
ATOM 799 O O . ASP A 1 101 ? -16.939 -8.928 14.573 1.00 88.69 101 ASP A O 1
ATOM 803 N N . PRO A 1 102 ? -17.319 -6.798 13.910 1.00 84.69 102 PRO A N 1
ATOM 804 C CA . PRO A 1 102 ? -16.035 -6.274 14.371 1.00 84.69 102 PRO A CA 1
ATOM 805 C C . PRO A 1 102 ? -15.813 -6.440 15.877 1.00 84.69 102 PRO A C 1
ATOM 807 O O . PRO A 1 102 ? -14.699 -6.743 16.298 1.00 84.69 102 PRO A O 1
ATOM 810 N N . GLY A 1 103 ? -16.876 -6.322 16.682 1.00 83.31 103 GLY A N 1
ATOM 811 C CA . GLY A 1 103 ? -16.808 -6.433 18.142 1.00 83.31 103 GLY A CA 1
ATOM 812 C C . GLY A 1 103 ? -16.543 -7.854 18.645 1.00 83.31 103 GLY A C 1
ATOM 813 O O . GLY A 1 103 ? -16.036 -8.025 19.750 1.00 83.31 103 GLY A O 1
ATOM 814 N N . LYS A 1 104 ? -16.846 -8.878 17.836 1.00 85.56 104 LYS A N 1
ATOM 815 C CA . LYS A 1 104 ? -16.585 -10.290 18.174 1.00 85.56 104 LYS A CA 1
ATOM 816 C C . LYS A 1 104 ? -15.406 -10.904 17.428 1.00 85.56 104 LYS A C 1
ATOM 818 O O . LYS A 1 104 ? -14.971 -12.000 17.776 1.00 85.56 104 LYS A O 1
ATOM 823 N N . THR A 1 105 ? -14.899 -10.230 16.399 1.00 84.81 105 THR A N 1
ATOM 824 C CA . THR A 1 105 ? -13.863 -10.779 15.520 1.00 84.81 105 THR A CA 1
ATOM 825 C C . THR A 1 105 ? -12.600 -9.936 15.579 1.00 84.81 105 THR A C 1
ATOM 827 O O . THR A 1 105 ? -12.447 -8.958 14.844 1.00 84.81 105 THR A O 1
ATOM 830 N N . ASP A 1 106 ? -11.637 -10.378 16.382 1.00 85.56 106 ASP A N 1
ATOM 831 C CA . ASP A 1 106 ? -10.276 -9.859 16.297 1.00 85.56 106 ASP A CA 1
ATOM 832 C C . ASP A 1 106 ? -9.493 -10.600 15.199 1.00 85.56 106 ASP A C 1
ATOM 834 O O . ASP A 1 106 ? -8.964 -11.697 15.402 1.00 85.56 106 ASP A O 1
ATOM 838 N N . ILE A 1 107 ? -9.404 -9.987 14.013 1.00 87.31 107 ILE A N 1
ATOM 839 C CA . ILE A 1 107 ? -8.617 -10.517 12.887 1.00 87.31 107 ILE A CA 1
ATOM 840 C C . ILE A 1 107 ? -7.131 -10.642 13.248 1.00 87.31 107 ILE A C 1
ATOM 842 O O . ILE A 1 107 ? -6.433 -11.490 12.702 1.00 87.31 107 ILE A O 1
ATOM 846 N N . ARG A 1 108 ? -6.597 -9.824 14.155 1.00 83.38 108 ARG A N 1
ATOM 847 C CA . ARG A 1 108 ? -5.161 -9.831 14.466 1.00 83.38 108 ARG A CA 1
ATOM 848 C C . ARG A 1 108 ? -4.798 -11.003 15.368 1.00 83.38 108 ARG A C 1
ATOM 850 O O . ARG A 1 108 ? -3.778 -11.643 15.126 1.00 83.38 108 ARG A O 1
ATOM 857 N N . ALA A 1 109 ? -5.652 -11.321 16.337 1.00 86.38 109 ALA A N 1
ATOM 858 C CA . ALA A 1 109 ? -5.444 -12.435 17.260 1.00 86.38 109 ALA A CA 1
ATOM 859 C C . ALA A 1 109 ? -5.883 -13.801 16.697 1.00 86.38 109 ALA A C 1
ATOM 861 O O . ALA A 1 109 ? -5.421 -14.838 17.172 1.00 86.38 109 ALA A O 1
ATOM 862 N N . ASN A 1 110 ? -6.759 -13.834 15.686 1.00 90.50 110 ASN A N 1
ATOM 863 C CA . ASN A 1 110 ? -7.362 -15.075 15.198 1.00 90.50 110 ASN A CA 1
ATOM 864 C C . ASN A 1 110 ? -6.887 -15.457 13.786 1.00 90.50 110 ASN A C 1
ATOM 866 O O . ASN A 1 110 ? -7.289 -14.865 12.786 1.00 90.50 110 ASN A O 1
ATOM 870 N N . ARG A 1 111 ? -6.090 -16.531 13.690 1.00 92.94 111 ARG A N 1
ATOM 871 C CA . ARG A 1 111 ? -5.582 -17.059 12.410 1.00 92.94 111 ARG A CA 1
ATOM 872 C C . ARG A 1 111 ? -6.693 -17.421 11.419 1.00 92.94 111 ARG A C 1
ATOM 874 O O . ARG A 1 111 ? -6.555 -17.131 10.233 1.00 92.94 111 ARG A O 1
ATOM 881 N N . SER A 1 112 ? -7.776 -18.049 11.870 1.00 92.94 112 SER A N 1
ATOM 882 C CA . SER A 1 112 ? -8.896 -18.401 10.987 1.00 92.94 112 SER A CA 1
ATOM 883 C C . SER A 1 112 ? -9.542 -17.143 10.410 1.00 92.94 112 SER A C 1
ATOM 885 O O . SER A 1 112 ? -9.776 -17.075 9.206 1.00 92.94 112 SER A O 1
ATOM 887 N N . ALA A 1 113 ? -9.697 -16.097 11.227 1.00 92.06 113 ALA A N 1
ATOM 888 C CA . ALA A 1 113 ? -10.199 -14.805 10.768 1.00 92.06 113 ALA A CA 1
ATOM 889 C C . ALA A 1 113 ? -9.257 -14.128 9.750 1.00 92.06 113 ALA A C 1
ATOM 891 O O . ALA A 1 113 ? -9.732 -13.524 8.790 1.00 92.06 113 ALA A O 1
ATOM 892 N N . GLN A 1 114 ? -7.932 -14.271 9.889 1.00 92.62 114 GLN A N 1
ATOM 893 C CA . GLN A 1 114 ? -6.960 -13.789 8.888 1.00 92.62 114 GLN A CA 1
ATOM 894 C C . GLN A 1 114 ? -7.118 -14.508 7.547 1.00 92.62 114 GLN A C 1
ATOM 896 O O . GLN A 1 114 ? -7.103 -13.874 6.489 1.00 92.62 114 GLN A O 1
ATOM 901 N N . ILE A 1 115 ? -7.283 -15.833 7.587 1.00 95.25 115 ILE A N 1
ATOM 902 C CA . ILE A 1 115 ? -7.506 -16.647 6.389 1.00 95.25 115 ILE A CA 1
ATOM 903 C C . ILE A 1 115 ? -8.822 -16.240 5.721 1.00 95.25 115 ILE A C 1
ATOM 905 O O . ILE A 1 115 ? -8.850 -16.030 4.508 1.00 95.25 115 ILE A O 1
ATOM 909 N N . ASP A 1 116 ? -9.896 -16.074 6.490 1.00 94.19 116 ASP A N 1
ATOM 910 C CA . ASP A 1 116 ? -11.197 -15.675 5.956 1.00 94.19 116 ASP A CA 1
ATOM 911 C C . ASP A 1 116 ? -11.188 -14.252 5.387 1.00 94.19 116 ASP A C 1
ATOM 913 O O . ASP A 1 116 ? -11.746 -14.027 4.310 1.00 94.19 116 ASP A O 1
ATOM 917 N N . ALA A 1 117 ? -10.466 -13.316 6.012 1.00 94.31 117 ALA A N 1
ATOM 918 C CA . ALA A 1 117 ? -10.224 -11.990 5.446 1.00 94.31 117 ALA A CA 1
ATOM 919 C C . ALA A 1 117 ? -9.479 -12.080 4.103 1.00 94.31 117 ALA A C 1
ATOM 921 O O . ALA A 1 117 ? -9.890 -11.460 3.121 1.00 94.31 117 ALA A O 1
ATOM 922 N N . GLY A 1 118 ? -8.436 -12.914 4.015 1.00 95.12 118 GLY A N 1
ATOM 923 C CA . GLY A 1 118 ? -7.722 -13.177 2.762 1.00 95.12 118 GLY A CA 1
ATOM 924 C C . GLY A 1 118 ? -8.627 -13.768 1.676 1.00 95.12 118 GLY A C 1
ATOM 925 O O . GLY A 1 118 ? -8.593 -13.324 0.526 1.00 95.12 118 GLY A O 1
ATOM 926 N N . ARG A 1 119 ? -9.500 -14.718 2.035 1.00 97.25 119 ARG A N 1
ATOM 927 C CA . ARG A 1 119 ? -10.506 -15.291 1.122 1.00 97.25 119 ARG A CA 1
ATOM 928 C C . ARG A 1 119 ? -11.486 -14.229 0.632 1.00 97.25 119 ARG A C 1
ATOM 930 O O . ARG A 1 119 ? -11.818 -14.220 -0.552 1.00 97.25 119 ARG A O 1
ATOM 937 N N . ALA A 1 120 ? -11.940 -13.337 1.511 1.00 96.56 120 ALA A N 1
ATOM 938 C CA . ALA A 1 120 ? -12.840 -12.245 1.152 1.00 96.56 120 ALA A CA 1
ATOM 939 C C . ALA A 1 120 ? -12.174 -11.255 0.183 1.00 96.56 120 ALA A C 1
ATOM 941 O O . ALA A 1 120 ? -12.752 -10.943 -0.858 1.00 96.56 120 ALA A O 1
ATOM 942 N N . VAL A 1 121 ? -10.937 -10.831 0.469 1.00 96.38 121 VAL A N 1
ATOM 943 C CA . VAL A 1 121 ? -10.142 -9.963 -0.419 1.00 96.38 121 VAL A CA 1
ATOM 944 C C . VAL A 1 121 ? -9.966 -10.608 -1.794 1.00 96.38 121 VAL A C 1
ATOM 946 O O . VAL A 1 121 ? -10.176 -9.954 -2.815 1.00 96.38 121 VAL A O 1
ATOM 949 N N . GLN A 1 122 ? -9.629 -11.900 -1.837 1.00 96.88 122 GLN A N 1
ATOM 950 C CA . GLN A 1 122 ? -9.428 -12.623 -3.091 1.00 96.88 122 GLN A CA 1
ATOM 951 C C . GLN A 1 122 ? -10.715 -12.711 -3.921 1.00 96.88 122 GLN A C 1
ATOM 953 O O . GLN A 1 122 ? -10.666 -12.500 -5.130 1.00 96.88 122 GLN A O 1
ATOM 958 N N . ARG A 1 123 ? -11.865 -12.996 -3.293 1.00 97.56 123 ARG A N 1
ATOM 959 C CA . ARG A 1 123 ? -13.169 -13.029 -3.980 1.00 97.56 123 ARG A CA 1
ATOM 960 C C . ARG A 1 123 ? -13.528 -11.668 -4.560 1.00 97.56 123 ARG A C 1
ATOM 962 O O . ARG A 1 123 ? -13.863 -11.589 -5.735 1.00 97.56 123 ARG A O 1
ATOM 969 N N . LEU A 1 124 ? -13.388 -10.611 -3.761 1.00 96.50 124 LEU A N 1
ATOM 970 C CA . LEU A 1 124 ? -13.645 -9.244 -4.201 1.00 96.50 124 LEU A CA 1
ATOM 971 C C . LEU A 1 124 ? -12.756 -8.859 -5.394 1.00 96.50 124 LEU A C 1
ATOM 973 O O . LEU A 1 124 ? -13.234 -8.274 -6.362 1.00 96.50 124 LEU A O 1
ATOM 977 N N . TRP A 1 125 ? -11.466 -9.203 -5.347 1.00 96.19 125 TRP A N 1
ATOM 978 C CA . TRP A 1 125 ? -10.552 -8.929 -6.454 1.00 96.19 125 TRP A CA 1
ATOM 979 C C . TRP A 1 125 ? -10.937 -9.724 -7.708 1.00 96.19 125 TRP A C 1
ATOM 981 O O . TRP A 1 125 ? -11.026 -9.147 -8.789 1.00 96.19 125 TRP A O 1
ATOM 991 N N . LEU A 1 126 ? -11.194 -11.029 -7.593 1.00 96.88 126 LEU A N 1
ATOM 992 C CA . LEU A 1 126 ? -11.575 -11.854 -8.744 1.00 96.88 126 LEU A CA 1
ATOM 993 C C . LEU A 1 126 ? -12.869 -11.364 -9.403 1.00 96.88 126 LEU A C 1
ATOM 995 O O . LEU A 1 126 ? -12.924 -11.306 -10.628 1.00 96.88 126 LEU A O 1
ATOM 999 N N . GLU A 1 127 ? -13.850 -10.944 -8.607 1.00 97.44 127 GLU A N 1
ATOM 1000 C CA . GLU A 1 127 ? -15.096 -10.367 -9.113 1.00 97.44 127 GLU A CA 1
ATOM 1001 C C . GLU A 1 127 ? -14.848 -9.045 -9.846 1.00 97.44 127 GLU A C 1
ATOM 1003 O O . GLU A 1 127 ? -15.265 -8.866 -10.988 1.00 97.44 127 GLU A O 1
ATOM 1008 N N . ALA A 1 128 ? -14.072 -8.140 -9.244 1.00 95.31 128 ALA A N 1
ATOM 1009 C CA . ALA A 1 128 ? -13.688 -6.896 -9.901 1.00 95.31 128 ALA A CA 1
ATOM 1010 C C . ALA A 1 128 ? -12.969 -7.155 -11.234 1.00 95.31 128 ALA A C 1
ATOM 1012 O O . ALA A 1 128 ? -13.271 -6.513 -12.238 1.00 95.31 128 ALA A O 1
ATOM 1013 N N . ALA A 1 129 ? -12.061 -8.134 -11.271 1.00 93.81 129 ALA A N 1
ATOM 1014 C CA . ALA A 1 129 ? -11.357 -8.516 -12.487 1.00 93.81 129 ALA A CA 1
ATOM 1015 C C . ALA A 1 129 ? -12.300 -9.095 -13.555 1.00 93.81 129 ALA A C 1
ATOM 1017 O O . ALA A 1 129 ? -12.149 -8.751 -14.728 1.00 93.81 129 ALA A O 1
ATOM 1018 N N . ALA A 1 130 ? -13.279 -9.921 -13.166 1.00 96.19 130 ALA A N 1
ATOM 1019 C CA . ALA A 1 130 ? -14.299 -10.456 -14.071 1.00 96.19 130 ALA A CA 1
ATOM 1020 C C . ALA A 1 130 ? -15.151 -9.341 -14.701 1.00 96.19 130 ALA A C 1
ATOM 1022 O O . ALA A 1 130 ? -15.506 -9.423 -15.874 1.00 96.19 130 ALA A O 1
ATOM 1023 N N . GLN A 1 131 ? -15.388 -8.257 -13.959 1.00 95.31 131 GLN A N 1
ATOM 1024 C CA . GLN A 1 131 ? -16.088 -7.060 -14.436 1.00 95.31 131 GLN A CA 1
ATOM 1025 C C . GLN A 1 131 ? -15.176 -6.044 -15.155 1.00 95.31 131 GLN A C 1
ATOM 1027 O O . GLN A 1 131 ? -15.612 -4.948 -15.506 1.00 95.31 131 GLN A O 1
ATOM 1032 N N . GLY A 1 132 ? -13.893 -6.357 -15.370 1.00 93.56 132 GLY A N 1
ATOM 1033 C CA . GLY A 1 132 ? -12.940 -5.443 -16.014 1.00 93.56 132 GLY A CA 1
ATOM 1034 C C . GLY A 1 132 ? -12.528 -4.238 -15.155 1.00 93.56 132 GLY A C 1
ATOM 1035 O O . GLY A 1 132 ? -11.925 -3.286 -15.659 1.00 93.56 132 GLY A O 1
ATOM 1036 N N . VAL A 1 133 ? -12.815 -4.269 -13.854 1.00 94.75 133 VAL A N 1
ATOM 1037 C CA . VAL A 1 133 ? -12.424 -3.249 -12.881 1.00 94.75 133 VAL A CA 1
ATOM 1038 C C . VAL A 1 133 ? -11.012 -3.547 -12.369 1.00 94.75 133 VAL A C 1
ATOM 1040 O O . VAL A 1 133 ? -10.685 -4.653 -11.942 1.00 94.75 133 VAL A O 1
ATOM 1043 N N . SER A 1 134 ? -10.145 -2.535 -12.383 1.00 92.25 134 SER A N 1
ATOM 1044 C CA . SER A 1 134 ? -8.811 -2.632 -11.789 1.00 92.25 134 SER A CA 1
ATOM 1045 C C . SER A 1 134 ? -8.857 -2.428 -10.282 1.00 92.25 134 SER A C 1
ATOM 1047 O O . SER A 1 134 ? -9.548 -1.540 -9.784 1.00 92.25 134 SER A O 1
ATOM 1049 N N . PHE A 1 135 ? -8.059 -3.223 -9.577 1.00 92.50 135 PHE A N 1
ATOM 1050 C CA . PHE A 1 135 ? -7.930 -3.229 -8.125 1.00 92.50 135 PHE A CA 1
ATOM 1051 C C . PHE A 1 135 ? -6.509 -2.833 -7.734 1.00 92.50 135 PHE A C 1
ATOM 1053 O O . PHE A 1 135 ? -5.542 -3.403 -8.246 1.00 92.50 135 PHE A O 1
ATOM 1060 N N . GLN A 1 136 ? -6.367 -1.885 -6.809 1.00 92.50 136 GLN A N 1
ATOM 1061 C CA . GLN A 1 136 ? -5.069 -1.532 -6.243 1.00 92.50 136 GLN A CA 1
ATOM 1062 C C . GLN A 1 136 ? -5.130 -1.493 -4.710 1.00 92.50 136 GLN A C 1
ATOM 1064 O O . GLN A 1 136 ? -5.843 -0.653 -4.154 1.00 92.50 136 GLN A O 1
ATOM 1069 N N . PRO A 1 137 ? -4.357 -2.348 -4.017 1.00 93.75 137 PRO A N 1
ATOM 1070 C CA . PRO A 1 137 ? -4.211 -2.279 -2.568 1.00 93.75 137 PRO A CA 1
ATOM 1071 C C . PRO A 1 137 ? -3.555 -0.975 -2.099 1.00 93.75 137 PRO A C 1
ATOM 1073 O O . PRO A 1 137 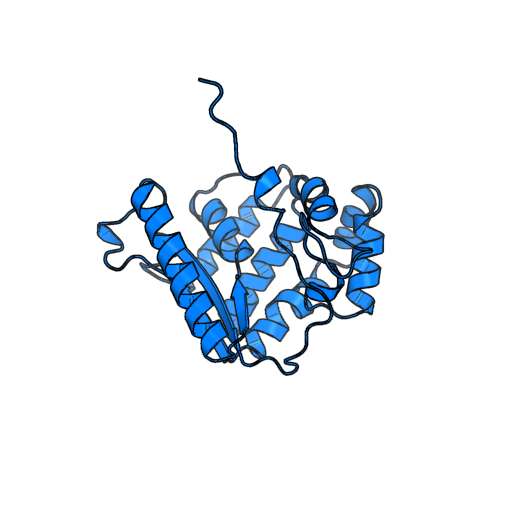? -2.646 -0.461 -2.753 1.00 93.75 137 PRO A O 1
ATOM 1076 N N . SER A 1 138 ? -3.933 -0.514 -0.906 1.00 93.19 138 SER A N 1
ATOM 1077 C CA . SER A 1 138 ? -3.290 0.596 -0.190 1.00 93.19 138 SER A CA 1
ATOM 1078 C C . SER A 1 138 ? -2.707 0.128 1.152 1.00 93.19 138 SER A C 1
ATOM 1080 O O . SER A 1 138 ? -3.064 0.608 2.226 1.00 93.19 138 SER A O 1
ATOM 1082 N N . TYR A 1 139 ? -1.801 -0.854 1.096 1.00 90.50 139 TYR A N 1
ATOM 1083 C CA . TYR A 1 139 ? -1.266 -1.519 2.294 1.00 90.50 139 TYR A CA 1
ATOM 1084 C C . TYR A 1 139 ? -0.510 -0.596 3.251 1.00 90.50 139 TYR A C 1
ATOM 1086 O O . TYR A 1 139 ? -0.588 -0.785 4.458 1.00 90.50 139 TYR A O 1
ATOM 1094 N N . ALA A 1 140 ? 0.227 0.394 2.738 1.00 94.31 140 ALA A N 1
ATOM 1095 C CA . ALA A 1 140 ? 1.071 1.237 3.584 1.00 94.31 140 ALA A CA 1
ATOM 1096 C C . ALA A 1 140 ? 0.249 1.992 4.642 1.00 94.31 140 ALA A C 1
ATOM 1098 O O . ALA A 1 140 ? 0.675 2.075 5.788 1.00 94.31 140 ALA A O 1
ATOM 1099 N N . ALA A 1 141 ? -0.930 2.504 4.272 1.00 95.88 141 ALA A N 1
ATOM 1100 C CA . ALA A 1 141 ? -1.795 3.222 5.205 1.00 95.88 141 ALA A CA 1
ATOM 1101 C C . ALA A 1 141 ? -2.287 2.309 6.332 1.00 95.88 141 ALA A C 1
ATOM 1103 O O . ALA A 1 141 ? -2.220 2.706 7.488 1.00 95.88 141 ALA A O 1
ATOM 1104 N N . LEU A 1 142 ? -2.686 1.077 5.999 1.00 95.06 142 LEU A N 1
ATOM 1105 C CA . LEU A 1 142 ? -3.106 0.072 6.977 1.00 95.06 142 LEU A CA 1
ATOM 1106 C C . LEU A 1 142 ? -1.962 -0.349 7.917 1.00 95.06 142 LEU A C 1
ATOM 1108 O O . LEU A 1 142 ? -2.155 -0.493 9.119 1.00 95.06 142 LEU A O 1
ATOM 1112 N N . VAL A 1 143 ? -0.757 -0.544 7.378 1.00 94.75 143 VAL A N 1
ATOM 1113 C CA . VAL A 1 143 ? 0.411 -0.954 8.173 1.00 94.75 143 VAL A CA 1
ATOM 1114 C C . VAL A 1 143 ? 0.856 0.161 9.118 1.00 94.75 143 VAL A C 1
ATOM 1116 O O . VAL A 1 143 ? 1.107 -0.091 10.292 1.00 94.75 143 VAL A O 1
ATOM 1119 N N . PHE A 1 144 ? 0.959 1.402 8.643 1.00 97.12 144 PHE A N 1
ATOM 1120 C CA . PHE A 1 144 ? 1.415 2.494 9.505 1.00 97.12 144 PHE A CA 1
ATOM 1121 C C . PHE A 1 144 ? 0.330 2.995 10.459 1.00 97.12 144 PHE A C 1
ATOM 1123 O O . PHE A 1 144 ? 0.682 3.477 11.532 1.00 97.12 144 PHE A O 1
ATOM 1130 N N . SER A 1 145 ? -0.960 2.828 10.143 1.00 96.50 145 SER A N 1
ATOM 1131 C CA . SER A 1 145 ? -2.024 3.077 11.123 1.00 96.50 145 SER A CA 1
ATOM 1132 C C . SER A 1 145 ? -1.988 2.052 12.253 1.00 96.50 145 SER A C 1
ATOM 1134 O O . SER A 1 145 ? -2.187 2.429 13.404 1.00 96.50 145 SER A O 1
ATOM 1136 N N . TYR A 1 146 ? -1.651 0.788 11.960 1.00 94.69 146 TYR A N 1
ATOM 1137 C CA . TYR A 1 146 ? -1.414 -0.230 12.984 1.00 94.69 146 TYR A CA 1
ATOM 1138 C C . TYR A 1 146 ? -0.313 0.194 13.960 1.00 94.69 146 TYR A C 1
ATOM 1140 O O . TYR A 1 146 ? -0.568 0.285 15.157 1.00 94.69 146 TYR A O 1
ATOM 1148 N N . TYR A 1 147 ? 0.888 0.499 13.459 1.00 95.62 147 TYR A N 1
ATOM 1149 C CA . TYR A 1 147 ? 2.003 0.893 14.326 1.00 95.62 147 TYR A CA 1
ATOM 1150 C C . TYR A 1 147 ? 1.709 2.179 15.105 1.00 95.62 147 TYR A C 1
ATOM 1152 O O . TYR A 1 147 ? 1.993 2.247 16.299 1.00 95.62 147 TYR A O 1
ATOM 1160 N N . GLY A 1 148 ? 1.094 3.168 14.449 1.00 96.75 148 GLY A N 1
ATOM 1161 C CA . GLY A 1 148 ? 0.704 4.427 15.078 1.00 96.75 148 GLY A CA 1
ATOM 1162 C C . GLY A 1 148 ? -0.311 4.252 16.203 1.00 96.75 148 GLY A C 1
ATOM 1163 O O . GLY A 1 148 ? -0.142 4.832 17.267 1.00 96.75 148 GLY A O 1
ATOM 1164 N N . GLY A 1 149 ? -1.329 3.410 16.008 1.00 95.25 149 GLY A N 1
ATOM 1165 C CA . GLY A 1 149 ? -2.346 3.142 17.030 1.00 95.25 149 GLY A CA 1
ATOM 1166 C C . GLY A 1 149 ? -1.868 2.271 18.191 1.00 95.25 149 GLY A C 1
ATOM 1167 O O . GLY A 1 149 ? -2.585 2.134 19.175 1.00 95.25 149 GLY A O 1
ATOM 1168 N N . GLN A 1 150 ? -0.690 1.654 18.078 1.00 94.06 150 GLN A N 1
ATOM 1169 C CA . GLN A 1 150 ? -0.060 0.867 19.144 1.00 94.06 150 GLN A CA 1
ATOM 1170 C C . GLN A 1 150 ? 1.117 1.597 19.804 1.00 94.06 150 GLN A C 1
ATOM 1172 O O . GLN A 1 150 ? 1.754 1.022 20.682 1.00 94.06 150 GLN A O 1
ATOM 1177 N N . HIS A 1 151 ? 1.449 2.819 19.366 1.00 94.62 151 HIS A N 1
ATOM 1178 C CA . HIS A 1 151 ? 2.662 3.532 19.791 1.00 94.62 151 HIS A CA 1
ATOM 1179 C C . HIS A 1 151 ? 3.938 2.683 19.629 1.00 94.62 151 HIS A C 1
ATOM 1181 O O . HIS A 1 151 ? 4.894 2.781 20.399 1.00 94.62 151 HIS A O 1
ATOM 1187 N N . GLN A 1 152 ? 3.946 1.796 18.630 1.00 93.62 152 GLN A N 1
ATOM 1188 C CA . GLN A 1 152 ? 5.001 0.809 18.453 1.00 93.62 152 GLN A CA 1
ATOM 1189 C C . GLN A 1 152 ? 6.070 1.344 17.498 1.00 93.62 152 GLN A C 1
ATOM 1191 O O . GLN A 1 152 ? 5.794 1.627 16.331 1.00 93.62 152 GLN A O 1
ATOM 1196 N N . ALA A 1 153 ? 7.316 1.412 17.969 1.00 94.19 153 ALA A N 1
ATOM 1197 C CA . ALA A 1 153 ? 8.457 1.732 17.120 1.00 94.19 153 ALA A CA 1
ATOM 1198 C C . ALA A 1 153 ? 8.683 0.641 16.054 1.00 94.19 153 ALA A C 1
ATOM 1200 O O . ALA A 1 153 ? 8.695 -0.553 16.354 1.00 94.19 153 ALA A O 1
ATOM 1201 N N . PHE A 1 154 ? 8.894 1.061 14.805 1.00 93.56 154 PHE A N 1
ATOM 1202 C CA . PHE A 1 154 ? 9.134 0.176 13.649 1.00 93.56 154 PHE A CA 1
ATOM 1203 C C . PHE A 1 154 ? 10.383 0.555 12.839 1.00 93.56 154 PHE A C 1
ATOM 1205 O O . PHE A 1 154 ? 10.673 -0.056 11.812 1.00 93.56 154 PHE A O 1
ATOM 1212 N N . SER A 1 155 ? 11.094 1.601 13.255 1.00 93.56 155 SER A N 1
ATOM 1213 C CA . SER A 1 155 ? 12.279 2.125 12.580 1.00 93.56 155 SER A CA 1
ATOM 1214 C C . SER A 1 155 ? 13.118 2.919 13.575 1.00 93.56 155 SER A C 1
ATOM 1216 O O . SER A 1 155 ? 12.570 3.581 14.454 1.00 93.56 155 SER A O 1
ATOM 1218 N N . ASN A 1 156 ? 14.436 2.920 13.384 1.00 91.50 156 ASN A N 1
ATOM 1219 C CA . ASN A 1 156 ? 15.367 3.713 14.192 1.00 91.50 156 ASN A CA 1
ATOM 1220 C C . ASN A 1 156 ? 15.478 5.176 13.730 1.00 91.50 156 ASN A C 1
ATOM 1222 O O . ASN A 1 156 ? 16.189 5.974 14.335 1.00 91.50 156 ASN A O 1
ATOM 1226 N N . VAL A 1 157 ? 14.818 5.544 12.628 1.00 91.06 157 VAL A N 1
ATOM 1227 C CA . VAL A 1 157 ? 14.764 6.930 12.146 1.00 91.06 157 VAL A CA 1
ATOM 1228 C C . VAL A 1 157 ? 13.905 7.785 13.090 1.00 91.06 157 VAL A C 1
ATOM 1230 O O . VAL A 1 157 ? 12.706 7.511 13.206 1.00 91.06 157 VAL A O 1
ATOM 1233 N N . PRO A 1 158 ? 14.467 8.850 13.699 1.00 91.94 158 PRO A N 1
ATOM 1234 C CA . PRO A 1 158 ? 13.722 9.726 14.600 1.00 91.94 158 PRO A CA 1
ATOM 1235 C C . PRO A 1 158 ? 12.510 10.371 13.920 1.00 91.94 158 PRO A C 1
ATOM 1237 O O . PRO A 1 158 ? 12.578 10.755 12.746 1.00 91.94 158 PRO A O 1
ATOM 1240 N N . GLY A 1 159 ? 11.408 10.526 14.654 1.00 94.44 159 GLY A N 1
ATOM 1241 C CA . GLY A 1 159 ? 10.206 11.194 14.157 1.00 94.44 159 GLY A CA 1
ATOM 1242 C C . GLY A 1 159 ? 9.256 10.303 13.344 1.00 94.44 159 GLY A C 1
ATOM 1243 O O . GLY A 1 159 ? 8.200 10.780 12.928 1.00 94.44 159 GLY A O 1
ATOM 1244 N N . LEU A 1 160 ? 9.616 9.051 13.018 1.00 95.38 160 LEU A N 1
ATOM 1245 C CA . LEU A 1 160 ? 8.735 8.185 12.218 1.00 95.38 160 LEU A CA 1
ATOM 1246 C C . LEU A 1 160 ? 7.595 7.571 13.030 1.00 95.38 160 LEU A C 1
ATOM 1248 O O . LEU A 1 160 ? 6.509 7.403 12.472 1.00 95.38 160 LEU A O 1
ATOM 1252 N N . THR A 1 161 ? 7.811 7.284 14.313 1.00 96.69 161 THR A N 1
ATOM 1253 C CA . THR A 1 161 ? 6.751 6.796 15.205 1.00 96.69 161 THR A CA 1
ATOM 1254 C C . THR A 1 161 ? 5.687 7.875 15.390 1.00 96.69 161 THR A C 1
ATOM 1256 O O . THR A 1 161 ? 4.515 7.630 15.135 1.00 96.69 161 THR A O 1
ATOM 1259 N N . GLU A 1 162 ? 6.099 9.112 15.656 1.00 97.31 162 GLU A N 1
ATOM 1260 C CA . GLU A 1 162 ? 5.229 10.280 15.823 1.00 97.31 162 GLU A CA 1
ATOM 1261 C C . GLU A 1 162 ? 4.439 10.581 14.539 1.00 97.31 162 GLU A C 1
ATOM 1263 O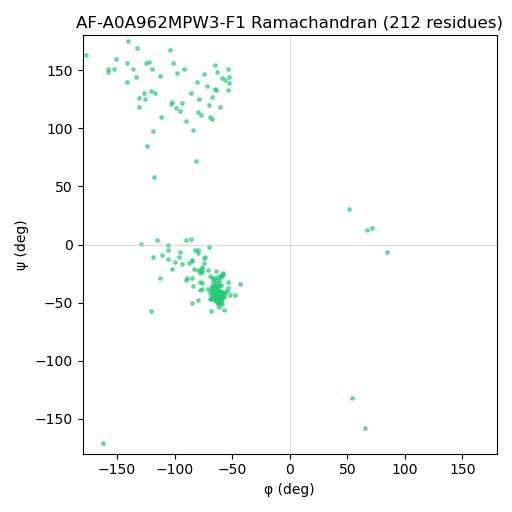 O . GLU A 1 162 ? 3.263 10.950 14.565 1.00 97.31 162 GLU A O 1
ATOM 1268 N N . LYS A 1 163 ? 5.053 10.372 13.367 1.00 97.75 163 LYS A N 1
ATOM 1269 C CA . LYS A 1 163 ? 4.340 10.455 12.083 1.00 97.75 163 LYS A CA 1
ATOM 1270 C C . LYS A 1 163 ? 3.289 9.362 11.923 1.00 97.75 163 LYS A C 1
ATOM 1272 O O . LYS A 1 163 ? 2.232 9.639 11.356 1.00 97.75 163 LYS A O 1
ATOM 1277 N N . ALA A 1 164 ? 3.576 8.141 12.368 1.00 98.12 164 ALA A N 1
ATOM 1278 C CA . ALA A 1 164 ? 2.614 7.046 12.339 1.00 98.12 164 ALA A CA 1
ATOM 1279 C C . ALA A 1 164 ? 1.461 7.293 13.321 1.00 98.12 164 ALA A C 1
ATOM 1281 O O . ALA A 1 164 ? 0.311 7.075 12.956 1.00 98.12 164 ALA A O 1
ATOM 1282 N N . GLU A 1 165 ? 1.732 7.834 14.508 1.00 98.06 165 GLU A N 1
ATOM 1283 C CA . GLU A 1 165 ? 0.708 8.260 15.472 1.00 98.06 165 GLU A CA 1
ATOM 1284 C C . GLU A 1 165 ? -0.193 9.351 14.886 1.00 98.06 165 GLU A C 1
ATOM 1286 O O . GLU A 1 165 ? -1.419 9.240 14.927 1.00 98.06 165 GLU A O 1
ATOM 1291 N N . LYS A 1 166 ? 0.391 10.370 14.239 1.00 98.06 166 LYS A N 1
ATOM 1292 C CA . LYS A 1 166 ? -0.387 11.402 13.537 1.00 98.06 166 LYS A CA 1
ATOM 1293 C C . LYS A 1 166 ? -1.242 10.814 12.413 1.00 98.06 166 LYS A C 1
ATOM 1295 O O . LYS A 1 166 ? -2.378 11.250 12.224 1.00 98.06 166 LYS A O 1
ATOM 1300 N N . LEU A 1 167 ? -0.698 9.855 11.660 1.00 98.19 167 LEU A N 1
ATOM 1301 C CA . LEU A 1 167 ? -1.441 9.122 10.635 1.00 98.19 167 LEU A CA 1
ATOM 1302 C C . LEU A 1 167 ? -2.587 8.323 11.262 1.00 98.19 167 LEU A C 1
ATOM 1304 O O . LEU A 1 167 ? -3.677 8.308 10.700 1.00 98.19 167 LEU A O 1
ATOM 1308 N N . TYR A 1 168 ? -2.370 7.696 12.420 1.00 98.00 168 TYR A N 1
ATOM 1309 C CA . TYR A 1 168 ? -3.412 6.969 13.138 1.00 98.00 168 TYR A CA 1
ATOM 1310 C C . TYR A 1 168 ? -4.530 7.891 13.636 1.00 98.00 168 TYR A C 1
ATOM 1312 O O . TYR A 1 168 ? -5.691 7.517 13.545 1.00 98.00 168 TYR A O 1
ATOM 1320 N N . GLN A 1 169 ? -4.224 9.112 14.080 1.00 97.75 169 GLN A N 1
ATOM 1321 C CA . GLN A 1 169 ? -5.263 10.097 14.411 1.00 97.75 169 GLN A CA 1
ATOM 1322 C C . GLN A 1 169 ? -6.146 10.404 13.194 1.00 97.75 169 GLN A C 1
ATOM 1324 O O . GLN A 1 169 ? -7.362 10.273 13.267 1.00 97.75 169 GLN A O 1
ATOM 1329 N N . ASP A 1 170 ? -5.535 10.704 12.039 1.00 97.56 170 ASP A N 1
ATOM 1330 C CA . ASP A 1 170 ? -6.289 10.963 10.801 1.00 97.56 170 ASP A CA 1
ATOM 1331 C C . ASP A 1 170 ? -7.072 9.717 10.331 1.00 97.56 170 ASP A C 1
ATOM 1333 O O . ASP A 1 170 ? -8.128 9.826 9.707 1.00 97.56 170 ASP A O 1
ATOM 1337 N N . TRP A 1 171 ? -6.552 8.521 10.615 1.00 97.62 171 TRP A N 1
ATOM 1338 C CA . TRP A 1 171 ? -7.204 7.239 10.358 1.00 97.62 171 TRP A CA 1
ATOM 1339 C C . TRP A 1 171 ? -8.422 7.024 11.267 1.00 97.62 171 TRP A C 1
ATOM 1341 O O . TRP A 1 171 ? -9.487 6.650 10.779 1.00 97.62 171 TRP A O 1
ATOM 1351 N N . ALA A 1 172 ? -8.286 7.284 12.568 1.00 97.25 172 ALA A N 1
ATOM 1352 C CA . ALA A 1 172 ? -9.363 7.181 13.545 1.00 97.25 172 ALA A CA 1
ATOM 1353 C C . ALA A 1 172 ? -10.491 8.174 13.236 1.00 97.25 172 ALA A C 1
ATOM 1355 O O . ALA A 1 172 ? -11.654 7.782 13.213 1.00 97.25 172 ALA A O 1
ATOM 1356 N N . ASP A 1 173 ? -10.149 9.409 12.865 1.00 96.69 173 ASP A N 1
ATOM 1357 C CA . ASP A 1 173 ? -11.118 10.426 12.438 1.00 96.69 173 ASP A CA 1
ATOM 1358 C C . ASP A 1 173 ? -11.902 10.010 11.182 1.00 96.69 173 ASP A C 1
ATOM 1360 O O . ASP A 1 173 ? -13.043 10.427 10.983 1.00 96.69 173 ASP A O 1
ATOM 1364 N N . LEU A 1 174 ? -11.288 9.216 10.297 1.00 95.56 174 LEU A N 1
ATOM 1365 C CA . LEU A 1 174 ? -11.913 8.759 9.055 1.00 95.56 174 LEU A CA 1
ATOM 1366 C C . LEU A 1 174 ? -12.790 7.522 9.227 1.00 95.56 174 LEU A C 1
ATOM 1368 O O . LEU A 1 174 ? -13.791 7.399 8.523 1.00 95.56 174 LEU A O 1
ATOM 1372 N N . PHE A 1 175 ? -12.399 6.595 10.100 1.00 94.62 175 PHE A N 1
ATOM 1373 C CA . PHE A 1 175 ? -13.050 5.288 10.214 1.00 94.62 175 PHE A CA 1
ATOM 1374 C C . PHE A 1 175 ? -13.840 5.099 11.513 1.00 94.62 175 PHE A C 1
ATOM 1376 O O . PHE A 1 175 ? -14.580 4.120 11.621 1.00 94.62 175 PHE A O 1
ATOM 1383 N N . GLY A 1 176 ? -13.725 6.021 12.472 1.00 94.31 176 GLY A N 1
ATOM 1384 C CA . GLY A 1 176 ? -14.438 5.981 13.746 1.00 94.31 176 GLY A CA 1
ATOM 1385 C C . GLY A 1 176 ? -14.212 4.663 14.481 1.00 94.31 176 GLY A C 1
ATOM 1386 O O . GLY A 1 176 ? -13.090 4.164 14.563 1.00 94.31 176 GLY A O 1
ATOM 1387 N N . GLU A 1 177 ? -15.299 4.054 14.950 1.00 91.75 177 GLU A N 1
ATOM 1388 C CA . GLU A 1 177 ? -15.283 2.767 15.658 1.00 91.75 177 GLU A CA 1
ATOM 1389 C C . GLU A 1 177 ? -14.659 1.629 14.836 1.00 91.75 177 GLU A C 1
ATOM 1391 O O . GLU A 1 177 ? -14.097 0.694 15.395 1.00 91.75 177 GLU A O 1
ATOM 1396 N N . ASN A 1 178 ? -14.673 1.721 13.501 1.00 92.44 178 ASN A N 1
ATOM 1397 C CA . ASN A 1 178 ? -14.079 0.706 12.632 1.00 92.44 178 ASN A CA 1
ATOM 1398 C C . ASN A 1 178 ? -12.555 0.824 12.492 1.00 92.44 178 ASN A C 1
ATOM 1400 O O . ASN A 1 178 ? -11.937 -0.054 11.886 1.00 92.44 178 ASN A O 1
ATOM 1404 N N . ALA A 1 179 ? -11.926 1.879 13.017 1.00 93.81 179 ALA A N 1
ATOM 1405 C CA . ALA A 1 179 ? -10.505 2.167 12.819 1.00 93.81 179 ALA A CA 1
ATOM 1406 C C . ALA A 1 179 ? -9.579 1.003 13.212 1.00 93.81 179 ALA A C 1
ATOM 1408 O O . ALA A 1 179 ? -8.614 0.713 12.500 1.00 93.81 179 ALA A O 1
ATOM 1409 N N . SER A 1 180 ? -9.884 0.306 14.305 1.00 90.75 180 SER A N 1
ATOM 1410 C CA . SER A 1 180 ? -9.143 -0.866 14.794 1.00 90.75 180 SER A CA 1
ATOM 1411 C C . SER A 1 180 ? -9.429 -2.148 14.001 1.00 90.75 180 SER A C 1
ATOM 1413 O O . SER A 1 180 ? -8.618 -3.075 14.035 1.00 90.75 180 SER A O 1
ATOM 1415 N N . HIS A 1 181 ? -10.540 -2.195 13.262 1.00 92.38 181 HIS A N 1
ATOM 1416 C CA . HIS A 1 181 ? -11.090 -3.408 12.653 1.00 92.38 181 HIS A CA 1
ATOM 1417 C C . HIS A 1 181 ? -10.890 -3.506 11.138 1.00 92.38 181 HIS A C 1
ATOM 1419 O O . HIS A 1 181 ? -11.221 -4.529 10.537 1.00 92.38 181 HIS A O 1
ATOM 1425 N N . VAL A 1 182 ? -10.348 -2.474 10.493 1.00 94.19 182 VAL A N 1
ATOM 1426 C CA . VAL A 1 182 ? -10.043 -2.530 9.059 1.00 94.19 182 VAL A CA 1
ATOM 1427 C C . VAL A 1 182 ? -9.031 -3.645 8.784 1.00 94.19 182 VAL A C 1
ATOM 1429 O O . VAL A 1 182 ? -7.890 -3.613 9.238 1.00 94.19 182 VAL A O 1
ATOM 1432 N N . ALA A 1 183 ? -9.454 -4.621 7.989 1.00 93.94 183 ALA A N 1
ATOM 1433 C CA . ALA A 1 183 ? -8.659 -5.758 7.545 1.00 93.94 183 ALA A CA 1
ATOM 1434 C C . ALA A 1 183 ? -7.924 -5.475 6.230 1.00 93.94 183 ALA A C 1
ATOM 1436 O O . ALA A 1 183 ? -6.863 -6.035 5.957 1.00 93.94 183 ALA A O 1
ATOM 1437 N N . PHE A 1 184 ? -8.520 -4.634 5.383 1.00 95.06 184 PHE A N 1
ATOM 1438 C CA . PHE A 1 184 ? -7.996 -4.319 4.063 1.00 95.06 184 PHE A CA 1
ATOM 1439 C C . PHE A 1 184 ? -8.430 -2.924 3.617 1.00 95.06 184 PHE A C 1
ATOM 1441 O O . PHE A 1 184 ? -9.504 -2.452 3.981 1.00 95.06 184 PHE A O 1
ATOM 1448 N N . MET A 1 185 ? -7.610 -2.286 2.784 1.00 95.44 185 MET A N 1
ATOM 1449 C CA . MET A 1 185 ? -7.922 -1.014 2.141 1.00 95.44 185 MET A CA 1
ATOM 1450 C C . MET A 1 185 ? -7.402 -1.017 0.706 1.00 95.44 185 MET A C 1
ATOM 1452 O O . MET A 1 185 ? -6.282 -1.461 0.433 1.00 95.44 185 MET A O 1
ATOM 1456 N N . GLY A 1 186 ? -8.183 -0.463 -0.213 1.00 95.12 186 GLY A N 1
ATOM 1457 C CA . GLY A 1 186 ? -7.771 -0.328 -1.599 1.00 95.12 186 GLY A CA 1
ATOM 1458 C C . GLY A 1 186 ? -8.596 0.681 -2.377 1.00 95.12 186 GLY A C 1
ATOM 1459 O O . GLY A 1 186 ? -9.397 1.443 -1.833 1.00 95.12 186 GLY A O 1
ATOM 1460 N N . ARG A 1 187 ? -8.368 0.684 -3.685 1.00 94.81 187 ARG A N 1
ATOM 1461 C CA . ARG A 1 187 ? -9.107 1.496 -4.647 1.00 94.81 187 ARG A CA 1
ATOM 1462 C C . ARG A 1 187 ? -9.472 0.696 -5.885 1.00 94.81 187 ARG A C 1
ATOM 1464 O O . ARG A 1 187 ? -8.746 -0.219 -6.282 1.00 94.81 187 ARG A O 1
ATOM 1471 N N . PHE A 1 188 ? -10.579 1.105 -6.488 1.00 95.94 188 PHE A N 1
ATOM 1472 C CA . PHE A 1 188 ? -11.128 0.559 -7.717 1.00 95.94 188 PHE A CA 1
ATOM 1473 C C . PHE A 1 188 ? -11.208 1.617 -8.806 1.00 95.94 188 PHE A C 1
ATOM 1475 O O . PHE A 1 188 ? -11.419 2.803 -8.538 1.00 95.94 188 PHE A O 1
ATOM 1482 N N . GLY A 1 189 ? -11.114 1.180 -10.053 1.00 94.38 189 GLY A N 1
ATOM 1483 C CA . GLY A 1 189 ? -11.427 2.019 -11.199 1.00 94.38 189 GLY A CA 1
ATOM 1484 C C . GLY A 1 189 ? -11.315 1.260 -12.508 1.00 94.38 189 GLY A C 1
ATOM 1485 O O . GLY A 1 189 ? -10.680 0.209 -12.582 1.00 94.38 189 GLY A O 1
ATOM 1486 N N . TYR A 1 190 ? -11.911 1.813 -13.555 1.00 93.56 190 TYR A N 1
ATOM 1487 C CA . TYR A 1 190 ? -11.738 1.280 -14.897 1.00 93.56 190 TYR A CA 1
ATOM 1488 C C . TYR A 1 190 ? -10.387 1.730 -15.457 1.00 93.56 190 TYR A C 1
ATOM 1490 O O . TYR A 1 190 ? -10.092 2.930 -15.472 1.00 93.56 190 TYR A O 1
ATOM 1498 N N . PRO A 1 191 ? -9.529 0.797 -15.897 1.00 89.25 191 PRO A N 1
ATOM 1499 C CA . PRO A 1 191 ? -8.238 1.171 -16.433 1.00 89.25 191 PRO A CA 1
ATOM 1500 C C . PRO A 1 191 ? -8.419 1.826 -17.802 1.00 89.25 191 PRO A C 1
ATOM 1502 O O . PRO A 1 191 ? -9.122 1.317 -18.670 1.00 89.25 191 PRO A O 1
ATOM 1505 N N . ARG A 1 192 ? -7.698 2.923 -18.052 1.00 86.00 192 ARG A N 1
ATOM 1506 C CA . ARG A 1 192 ? -7.686 3.569 -19.378 1.00 86.00 192 ARG A CA 1
ATOM 1507 C C . ARG A 1 192 ? -7.091 2.669 -20.473 1.00 86.00 192 ARG A C 1
ATOM 1509 O O . ARG A 1 192 ? -7.336 2.887 -21.654 1.00 86.00 192 ARG A O 1
ATOM 1516 N N . LYS A 1 193 ? -6.268 1.687 -20.094 1.00 84.00 193 LYS A N 1
ATOM 1517 C CA . LYS A 1 193 ? -5.650 0.706 -20.995 1.00 84.00 193 LYS A CA 1
ATOM 1518 C C . LYS A 1 193 ? -5.948 -0.700 -20.490 1.00 84.00 193 LYS A C 1
ATOM 1520 O O . LYS A 1 193 ? -5.679 -0.992 -19.332 1.00 84.00 193 LYS A O 1
ATOM 1525 N N . THR A 1 194 ? -6.421 -1.573 -21.371 1.00 77.19 194 THR A N 1
ATOM 1526 C CA . THR A 1 194 ? -6.736 -2.978 -21.053 1.00 77.19 194 THR A CA 1
ATOM 1527 C C . THR A 1 194 ? -5.578 -3.936 -21.340 1.00 77.19 194 THR A C 1
ATOM 1529 O O . THR A 1 194 ? -5.552 -5.053 -20.832 1.00 77.19 194 THR A O 1
ATOM 1532 N N . LYS A 1 195 ? -4.582 -3.503 -22.128 1.00 81.19 195 LYS A N 1
ATOM 1533 C CA . LYS A 1 195 ? -3.371 -4.279 -22.427 1.00 81.19 195 LYS A CA 1
ATOM 1534 C C . LYS A 1 195 ? -2.216 -3.831 -21.536 1.00 81.19 195 LYS A C 1
ATOM 1536 O O . LYS A 1 195 ? -1.745 -2.696 -21.641 1.00 81.19 195 LYS A O 1
ATOM 1541 N N . PHE A 1 196 ? -1.730 -4.744 -20.702 1.00 83.00 196 PHE A N 1
ATOM 1542 C CA . PHE A 1 196 ? -0.575 -4.523 -19.836 1.00 83.00 196 PHE A CA 1
ATOM 1543 C C . PHE A 1 196 ? 0.659 -5.195 -20.431 1.00 83.00 196 PHE A C 1
ATOM 1545 O O . PHE A 1 196 ? 0.665 -6.398 -20.671 1.00 83.00 196 PHE A O 1
ATOM 1552 N N . ALA A 1 197 ? 1.710 -4.410 -20.667 1.00 85.44 197 ALA A N 1
ATOM 1553 C CA . ALA A 1 197 ? 2.945 -4.917 -21.261 1.00 85.44 197 ALA A CA 1
ATOM 1554 C C . ALA A 1 197 ? 3.809 -5.709 -20.263 1.00 85.44 197 ALA A C 1
ATOM 1556 O O . ALA A 1 197 ? 4.632 -6.514 -20.684 1.00 85.44 197 ALA A O 1
ATOM 1557 N N . ALA A 1 198 ? 3.645 -5.466 -18.957 1.00 93.19 198 ALA A N 1
ATOM 1558 C CA . ALA A 1 198 ? 4.454 -6.053 -17.893 1.00 93.19 198 ALA A CA 1
ATOM 1559 C C . ALA A 1 198 ? 3.578 -6.572 -16.748 1.00 93.19 198 ALA A C 1
ATOM 1561 O O . ALA A 1 198 ? 2.575 -5.940 -16.412 1.00 93.19 198 ALA A O 1
ATOM 1562 N N . ARG A 1 199 ? 3.968 -7.688 -16.124 1.00 92.75 199 ARG A N 1
ATOM 1563 C CA . ARG A 1 199 ? 3.265 -8.259 -14.961 1.00 92.75 199 ARG A CA 1
ATOM 1564 C C . ARG A 1 199 ? 4.157 -9.168 -14.128 1.00 92.75 199 A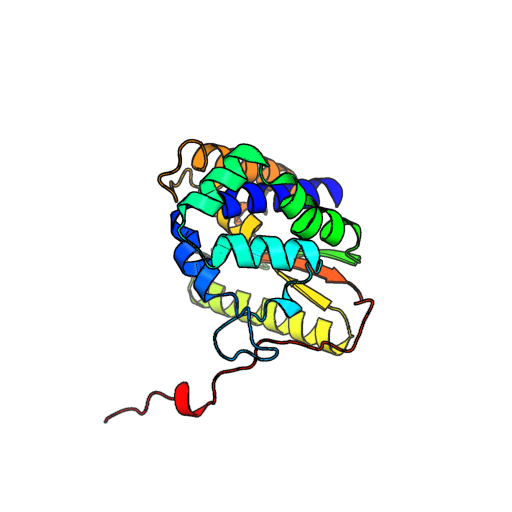RG A C 1
ATOM 1566 O O . ARG A 1 199 ? 5.017 -9.866 -14.661 1.00 92.75 199 ARG A O 1
ATOM 1573 N N . SER A 1 200 ? 3.880 -9.247 -12.832 1.00 94.19 200 SER A N 1
ATOM 1574 C CA . SER A 1 200 ? 4.363 -10.379 -12.045 1.00 94.19 200 SER A CA 1
ATOM 1575 C C . SER A 1 200 ? 3.713 -11.667 -12.559 1.00 94.19 200 SER A C 1
ATOM 1577 O O . SER A 1 200 ? 2.498 -11.730 -12.794 1.00 94.19 200 SER A O 1
ATOM 1579 N N . VAL A 1 201 ? 4.529 -12.694 -12.750 1.00 94.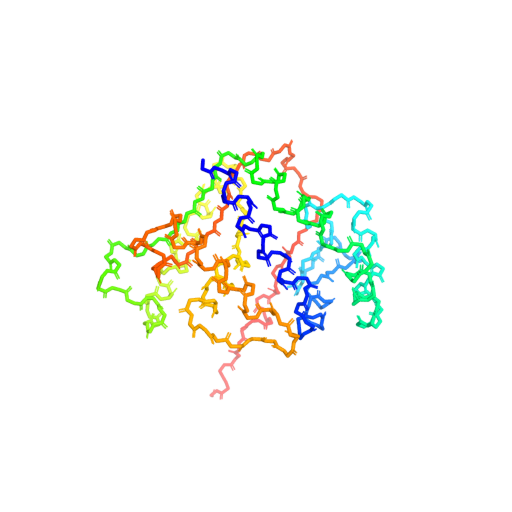69 201 VAL A N 1
ATOM 1580 C CA . VAL A 1 201 ? 4.094 -14.064 -13.038 1.00 94.69 201 VAL A CA 1
ATOM 1581 C C . VAL A 1 201 ? 4.262 -14.905 -11.775 1.00 94.69 201 VAL A C 1
ATOM 1583 O O . VAL A 1 201 ? 4.813 -14.435 -10.781 1.00 94.69 201 VAL A O 1
ATOM 1586 N N . ARG A 1 202 ? 3.687 -16.105 -11.743 1.00 93.94 202 ARG A N 1
ATOM 1587 C CA . ARG A 1 202 ? 3.804 -16.989 -10.577 1.00 93.94 202 ARG A CA 1
ATOM 1588 C C . ARG A 1 202 ? 5.002 -17.909 -10.743 1.00 93.94 202 ARG A C 1
ATOM 1590 O O . ARG A 1 202 ? 5.366 -18.244 -11.869 1.00 93.94 202 ARG A O 1
ATOM 1597 N N . LEU A 1 203 ? 5.588 -18.308 -9.616 1.00 93.69 203 LEU A N 1
ATOM 1598 C CA . LEU A 1 203 ? 6.562 -19.389 -9.605 1.00 93.69 203 LEU A CA 1
ATOM 1599 C C . LEU A 1 203 ? 5.931 -20.651 -10.211 1.00 93.69 203 LEU A C 1
ATOM 1601 O O . LEU A 1 203 ? 4.744 -20.908 -9.974 1.00 93.69 203 LEU A O 1
ATOM 1605 N N . PRO A 1 204 ? 6.696 -21.434 -10.987 1.00 92.94 204 PRO A N 1
ATOM 1606 C CA . PRO A 1 204 ? 6.261 -22.749 -11.427 1.00 92.94 204 PRO A CA 1
ATOM 1607 C C . PRO A 1 204 ? 5.811 -23.599 -10.237 1.00 92.94 204 PRO A C 1
ATOM 1609 O O . PRO A 1 204 ? 6.476 -23.619 -9.203 1.00 92.94 204 PRO A O 1
ATOM 1612 N N . LEU A 1 205 ? 4.723 -24.355 -10.399 1.00 92.56 205 LEU A N 1
ATOM 1613 C CA . LEU A 1 205 ? 4.161 -25.181 -9.324 1.00 92.56 205 LEU A CA 1
ATOM 1614 C C . LEU A 1 205 ? 5.200 -26.133 -8.704 1.00 92.56 205 LEU A C 1
ATOM 1616 O O . LEU A 1 205 ? 5.234 -26.304 -7.491 1.00 92.56 205 LEU A O 1
ATOM 1620 N N . LYS A 1 206 ? 6.100 -26.689 -9.524 1.00 93.12 206 LYS A N 1
ATOM 1621 C CA . LYS A 1 206 ? 7.196 -27.563 -9.076 1.00 93.12 206 LYS A CA 1
ATOM 1622 C C . LYS A 1 206 ? 8.147 -26.921 -8.055 1.00 93.12 206 LYS A C 1
ATOM 1624 O O . LYS A 1 206 ? 8.792 -27.649 -7.318 1.00 93.12 206 LYS A O 1
ATOM 1629 N N . GLU A 1 207 ? 8.249 -25.591 -8.026 1.00 92.50 207 GLU A N 1
ATOM 1630 C CA . GLU A 1 207 ? 9.064 -24.855 -7.046 1.00 92.50 207 GLU A CA 1
ATOM 1631 C C . GLU A 1 207 ? 8.308 -24.596 -5.732 1.00 92.50 207 GLU A C 1
ATOM 1633 O O . GLU A 1 207 ? 8.917 -24.191 -4.749 1.00 92.50 207 GLU A O 1
ATOM 1638 N N . LEU A 1 208 ? 6.986 -24.802 -5.713 1.00 91.00 208 LEU A N 1
ATOM 1639 C CA . LEU A 1 208 ? 6.119 -24.565 -4.554 1.00 91.00 208 LEU A CA 1
ATOM 1640 C C . LEU A 1 208 ? 5.745 -25.856 -3.815 1.00 91.00 208 LEU A C 1
ATOM 1642 O O . LEU A 1 208 ? 5.354 -25.804 -2.652 1.00 91.00 208 LEU A O 1
ATOM 1646 N N . ILE A 1 209 ? 5.838 -27.008 -4.485 1.00 92.75 209 ILE A N 1
ATOM 1647 C CA . ILE A 1 209 ? 5.570 -28.311 -3.878 1.00 92.75 209 ILE A CA 1
ATOM 1648 C C . ILE A 1 209 ? 6.773 -28.708 -3.023 1.00 92.75 209 ILE A C 1
ATOM 1650 O O . ILE A 1 209 ? 7.839 -29.038 -3.544 1.00 92.75 209 ILE A O 1
ATOM 1654 N N . VAL A 1 210 ? 6.580 -28.735 -1.708 1.00 89.69 210 VAL A N 1
ATOM 1655 C CA . VAL A 1 210 ? 7.486 -29.433 -0.795 1.00 89.69 210 VAL A CA 1
ATOM 1656 C C . VAL A 1 210 ? 7.111 -30.912 -0.862 1.00 89.69 210 VAL A C 1
ATOM 1658 O O . VAL A 1 210 ? 5.987 -31.275 -0.520 1.00 89.69 210 VAL A O 1
ATOM 1661 N N . LYS A 1 211 ? 8.006 -31.764 -1.370 1.00 79.62 211 LYS A N 1
ATOM 1662 C CA . LYS A 1 211 ? 7.794 -33.216 -1.318 1.00 79.62 211 LYS A CA 1
ATOM 1663 C C . LYS A 1 211 ? 7.860 -33.646 0.147 1.00 79.62 211 LYS A C 1
ATOM 1665 O O . LYS A 1 211 ? 8.828 -33.314 0.826 1.00 79.62 211 LYS A O 1
ATOM 1670 N N . ASP A 1 212 ? 6.838 -34.355 0.623 1.00 71.56 212 ASP A N 1
ATOM 1671 C CA . ASP A 1 212 ? 6.887 -34.993 1.939 1.00 71.56 212 ASP A CA 1
ATOM 1672 C C . ASP A 1 212 ? 7.946 -36.102 1.843 1.00 71.56 212 ASP A C 1
ATOM 1674 O O . ASP A 1 212 ? 7.772 -37.075 1.109 1.00 71.56 212 ASP A O 1
ATOM 1678 N N . HIS A 1 213 ? 9.100 -35.900 2.479 1.00 59.31 213 HIS A N 1
ATOM 1679 C CA . HIS A 1 213 ? 10.119 -36.936 2.628 1.00 59.31 213 HIS A CA 1
ATOM 1680 C C . HIS A 1 213 ? 9.703 -37.828 3.800 1.00 59.31 213 HIS A C 1
ATOM 1682 O O . HIS A 1 213 ? 10.277 -37.739 4.885 1.00 59.31 213 HIS A O 1
ATOM 1688 N N . ARG A 1 214 ? 8.659 -38.630 3.595 1.00 47.78 214 ARG A N 1
ATOM 1689 C CA . ARG A 1 214 ? 8.326 -39.761 4.463 1.00 47.78 214 ARG A CA 1
ATOM 1690 C C . ARG A 1 214 ? 8.508 -41.053 3.698 1.00 47.78 214 ARG A C 1
ATOM 1692 O O . ARG A 1 214 ? 8.130 -41.072 2.506 1.00 47.78 214 ARG A O 1
#

Solvent-accessible surface area (backbone atoms only — not comparable to full-atom values): 12147 Å² total; per-residue (Å²): 109,64,69,59,52,20,51,49,38,24,50,25,45,48,50,61,75,60,40,68,85,48,49,75,53,54,45,62,41,43,31,82,84,46,49,63,24,56,84,25,40,10,54,84,54,67,80,66,55,72,68,57,48,52,52,50,49,62,37,54,78,45,65,69,65,52,45,52,54,44,43,70,72,70,48,52,59,70,60,24,42,60,73,24,33,51,50,45,71,73,28,74,44,74,50,73,39,60,56,96,52,52,93,81,47,58,49,87,83,29,68,67,49,43,53,50,50,52,52,50,54,50,51,54,49,54,51,33,49,76,72,61,34,41,80,46,77,43,60,54,37,59,54,36,29,51,33,16,72,63,75,43,78,85,62,91,56,85,68,49,52,61,49,21,33,55,48,17,51,59,42,35,76,72,43,50,91,47,47,87,42,58,76,45,43,31,36,35,28,73,60,96,63,91,79,74,87,32,39,60,46,72,66,59,67,80,82,68,60,78,78,80,91,119